Protein AF-A0A7C4H923-F1 (afdb_monomer_lite)

Foldseek 3Di:
DLVVVQVVLLVDPDLVVNLVVLQVLLLVCLLPLLLVLLVCLLCVLVVQCVVNNVSSLLSLLSNLLSVLVSVCVLCSSLVSNLVSNWCQVVDPDDDVVNVCVTSNVVSVVLVVVLVVQLVVQLVVLCVVDPPDPSSSSNSNSVSSCSCVVSSVVSVVVCVVSVNDRDHPVVSSVVSNVVSVVVSVVSVVVVVVVVVVVVVVVVVD

Secondary structure (DSSP, 8-state):
-GGGHHHHHTT---HHHHHHHHHHHHHHHHHHHHHHHHHHHHTHHHHHHHH-GGGGGGHHHHHHHHHHHHHHHHHHHHHHHHHHT--GGG-SS--HHHHHHSHHHHHHHHHHHHHHHHHHHHHHHHHHS-S-HHHHHHHHHHHGGGHHHHHHHHHHHHHHTT------HHHHHHHHHHHHHHHHHHHHHHHHHHHHHHHHHH--

pLDDT: mean 82.75, std 12.83, range [44.25, 96.38]

Radius of gyration: 22.05 Å; chains: 1; bounding box: 50×29×80 Å

Structure (mmCIF, N/CA/C/O backbone):
data_AF-A0A7C4H923-F1
#
_entry.id   AF-A0A7C4H923-F1
#
loop_
_atom_site.group_PDB
_atom_site.id
_atom_site.type_symbol
_atom_site.label_atom_id
_atom_site.label_alt_id
_atom_site.label_comp_id
_atom_site.label_asym_id
_atom_site.label_entity_id
_atom_site.label_seq_id
_atom_site.pdbx_PDB_ins_code
_atom_site.Cartn_x
_atom_site.Cartn_y
_atom_site.Cartn_z
_atom_site.occupancy
_atom_site.B_iso_or_equiv
_atom_site.auth_seq_id
_atom_site.auth_comp_id
_atom_site.auth_asym_id
_atom_site.auth_atom_id
_atom_site.pdbx_PDB_model_num
ATOM 1 N N . MET A 1 1 ? -13.596 9.772 1.085 1.00 44.38 1 MET A N 1
ATOM 2 C CA . MET A 1 1 ? -14.438 8.657 1.579 1.00 44.38 1 MET A CA 1
ATOM 3 C C . MET A 1 1 ? -14.165 8.301 3.047 1.00 44.38 1 MET A C 1
ATOM 5 O O . MET A 1 1 ? -15.090 7.894 3.727 1.00 44.38 1 MET A O 1
ATOM 9 N N . SER A 1 2 ? -12.957 8.526 3.583 1.00 44.25 2 SER A N 1
ATOM 10 C CA . SER A 1 2 ? -12.651 8.357 5.019 1.00 44.25 2 SER A CA 1
ATOM 11 C C . SER A 1 2 ? -13.308 9.395 5.946 1.00 44.25 2 SER A C 1
ATOM 13 O O . SER A 1 2 ? -13.577 9.089 7.102 1.00 44.25 2 SER A O 1
ATOM 15 N N . LEU A 1 3 ? -13.606 10.605 5.451 1.00 51.31 3 LEU A N 1
ATOM 16 C CA . LEU A 1 3 ? -14.199 11.679 6.262 1.00 51.31 3 LEU A CA 1
ATOM 17 C C . LEU A 1 3 ? -15.662 11.428 6.668 1.00 51.31 3 LEU A C 1
ATOM 19 O O . LEU A 1 3 ? -16.094 11.948 7.688 1.00 51.31 3 LEU A O 1
ATOM 23 N N . SER A 1 4 ? -16.429 10.648 5.897 1.00 51.66 4 SER A N 1
ATOM 24 C CA . SER A 1 4 ? -17.855 10.401 6.173 1.00 51.66 4 SER A CA 1
ATOM 25 C C . SER A 1 4 ? -18.096 9.297 7.203 1.00 51.66 4 SER A C 1
ATOM 27 O O . SER A 1 4 ? -19.188 9.221 7.760 1.00 51.66 4 SER A O 1
ATOM 29 N N . LEU A 1 5 ? -17.086 8.464 7.482 1.00 52.69 5 LEU A N 1
ATOM 30 C CA . LEU A 1 5 ? -17.154 7.453 8.539 1.00 52.69 5 LEU A CA 1
ATOM 31 C C . LEU A 1 5 ? -17.106 8.098 9.930 1.00 52.69 5 LEU A C 1
ATOM 33 O O . LEU A 1 5 ? -17.819 7.652 10.815 1.00 52.69 5 LEU A O 1
ATOM 37 N N . TYR A 1 6 ? -16.349 9.184 10.106 1.00 53.56 6 TYR A N 1
ATOM 38 C CA . TYR A 1 6 ? -16.160 9.861 11.397 1.00 53.56 6 TYR A CA 1
ATOM 39 C C . TYR A 1 6 ? -17.453 10.431 12.036 1.00 53.56 6 TYR A C 1
ATOM 41 O O . TYR A 1 6 ? -17.734 10.143 13.195 1.00 53.56 6 TYR A O 1
ATOM 49 N N . PRO A 1 7 ? -18.322 11.181 11.331 1.00 53.53 7 PRO A N 1
ATOM 50 C CA . PRO A 1 7 ? -19.570 11.666 11.932 1.00 53.53 7 PRO A CA 1
ATOM 51 C C . PRO A 1 7 ? -20.616 10.557 12.137 1.00 53.53 7 PRO A C 1
ATOM 53 O O . PRO A 1 7 ? -21.469 10.671 13.015 1.00 53.53 7 PRO A O 1
ATOM 56 N N . ARG A 1 8 ? -20.563 9.470 11.355 1.00 54.62 8 ARG A N 1
ATOM 57 C CA . ARG A 1 8 ? -21.420 8.288 11.557 1.00 54.62 8 ARG A CA 1
ATOM 58 C C . ARG A 1 8 ? -20.948 7.442 12.740 1.00 54.62 8 ARG A C 1
ATOM 60 O O . ARG A 1 8 ? -21.779 6.906 13.469 1.00 54.62 8 ARG A O 1
ATOM 67 N N . SER A 1 9 ? -19.635 7.397 12.971 1.00 53.00 9 SER A N 1
ATOM 68 C CA . SER A 1 9 ? -19.008 6.657 14.064 1.00 53.00 9 SER A CA 1
ATOM 69 C C . SER A 1 9 ? -19.430 7.196 15.435 1.00 53.00 9 SER A C 1
ATOM 71 O O . SER A 1 9 ? -19.709 6.417 16.340 1.00 53.00 9 SER A O 1
ATOM 73 N N . LEU A 1 10 ? -19.593 8.518 15.550 1.00 52.69 10 LEU A N 1
ATOM 74 C CA . LEU A 1 10 ? -20.106 9.188 16.752 1.00 52.69 10 LEU A CA 1
ATOM 75 C C . LEU A 1 10 ? -21.607 8.958 17.000 1.00 52.69 10 LEU A C 1
ATOM 77 O O . LEU A 1 10 ? -22.078 9.122 18.123 1.00 52.69 10 LEU A O 1
ATOM 81 N N . ARG A 1 11 ? -22.376 8.613 15.958 1.00 48.91 11 ARG A N 1
ATOM 82 C CA . ARG A 1 11 ? -23.846 8.616 15.996 1.00 48.91 11 ARG A CA 1
ATOM 83 C C . ARG A 1 11 ? -24.455 7.244 16.293 1.00 48.91 11 ARG A C 1
ATOM 85 O O . ARG A 1 11 ? -25.559 7.194 16.834 1.00 48.91 11 ARG A O 1
ATOM 92 N N . THR A 1 12 ? -23.743 6.151 16.006 1.00 51.34 12 THR A N 1
ATOM 93 C CA . THR A 1 12 ? -24.211 4.793 16.311 1.00 51.34 12 THR A CA 1
ATOM 94 C C . THR A 1 12 ? -23.223 4.043 17.208 1.00 51.34 12 THR A C 1
ATOM 96 O O . THR A 1 12 ? -22.180 3.581 16.759 1.00 51.34 12 THR A O 1
ATOM 99 N N . LEU A 1 13 ? -23.598 3.842 18.476 1.00 53.00 13 LEU A N 1
ATOM 100 C CA . LEU A 1 13 ? -22.869 3.032 19.471 1.00 53.00 13 LEU A CA 1
ATOM 101 C C . LEU A 1 13 ? -23.016 1.505 19.266 1.00 53.00 13 LEU A C 1
ATOM 103 O O . LEU A 1 13 ? -22.519 0.719 20.071 1.00 53.00 13 LEU A O 1
ATOM 107 N N . LYS A 1 14 ? -23.722 1.052 18.217 1.00 58.28 14 LYS A N 1
ATOM 108 C CA . LYS A 1 14 ? -23.903 -0.376 17.917 1.00 58.28 14 LYS A CA 1
ATOM 109 C C . LYS A 1 14 ? -22.806 -0.878 16.982 1.00 58.28 14 LYS A C 1
ATOM 111 O O . LYS A 1 14 ? -22.768 -0.531 15.804 1.00 58.28 14 LYS A O 1
ATOM 116 N N . ASN A 1 15 ? -21.989 -1.790 17.507 1.00 66.12 15 ASN A N 1
ATOM 117 C CA . ASN A 1 15 ? -20.884 -2.450 16.804 1.00 66.12 15 ASN A CA 1
ATOM 118 C C . ASN A 1 15 ? -21.279 -3.086 15.453 1.00 66.12 15 ASN A C 1
ATOM 120 O O . ASN A 1 15 ? -20.431 -3.212 14.577 1.00 66.12 15 ASN A O 1
ATOM 124 N N . GLU A 1 16 ? -22.541 -3.485 15.265 1.00 69.31 16 GLU A N 1
ATOM 125 C CA . GLU A 1 16 ? -23.022 -4.132 14.033 1.00 69.31 16 GLU A CA 1
ATOM 126 C C . GLU A 1 16 ? -23.112 -3.175 12.833 1.00 69.31 16 GLU A C 1
ATOM 128 O O . GLU A 1 16 ? -22.712 -3.539 11.728 1.00 69.31 16 GLU A O 1
ATOM 133 N N . GLU A 1 17 ? -23.583 -1.938 13.031 1.00 71.19 17 GLU A N 1
ATOM 134 C CA . GLU A 1 17 ? -23.676 -0.956 11.937 1.00 71.19 17 GLU A CA 1
ATOM 135 C C . GLU A 1 17 ? -22.287 -0.521 11.467 1.00 71.19 17 GLU A C 1
ATOM 137 O O . GLU A 1 17 ? -22.037 -0.412 10.269 1.00 71.19 17 GLU A O 1
ATOM 142 N N . TRP A 1 18 ? -21.354 -0.374 12.409 1.00 72.44 18 TRP A N 1
ATOM 143 C CA . TRP A 1 18 ? -19.945 -0.121 12.121 1.00 72.44 18 TRP A CA 1
ATOM 144 C C . TRP A 1 18 ? -19.295 -1.231 11.308 1.00 72.44 18 TRP A C 1
ATOM 146 O O . TRP A 1 18 ? -18.569 -0.956 10.357 1.00 72.44 18 TRP A O 1
ATOM 156 N N . GLN A 1 19 ? -19.542 -2.490 11.678 1.00 77.19 19 GLN A N 1
ATOM 157 C CA . GLN A 1 19 ? -19.014 -3.629 10.932 1.00 77.19 19 GLN A CA 1
ATOM 158 C C . GLN A 1 19 ? -19.516 -3.602 9.488 1.00 77.19 19 GLN A C 1
ATOM 160 O O . GLN A 1 19 ? -18.705 -3.708 8.570 1.00 77.19 19 GLN A O 1
ATOM 165 N N . ARG A 1 20 ? -20.817 -3.364 9.279 1.00 80.81 20 ARG A N 1
ATOM 166 C CA . ARG A 1 20 ? -21.400 -3.270 7.935 1.00 80.81 20 ARG A CA 1
ATOM 167 C C . ARG A 1 20 ? -20.808 -2.119 7.118 1.00 80.81 20 ARG A C 1
ATOM 169 O O . ARG A 1 20 ? -20.448 -2.326 5.963 1.00 80.81 20 ARG A O 1
ATOM 176 N N . ASP A 1 21 ? -20.652 -0.938 7.711 1.00 81.25 21 ASP A N 1
ATOM 177 C CA . ASP A 1 21 ? -20.093 0.230 7.017 1.00 81.25 21 ASP A CA 1
ATOM 178 C C . ASP A 1 21 ? -18.618 0.009 6.610 1.00 81.25 21 ASP A C 1
ATOM 180 O O . ASP A 1 21 ? -18.185 0.435 5.531 1.00 81.25 21 ASP A O 1
ATOM 184 N N . ILE A 1 22 ? -17.842 -0.708 7.434 1.00 82.50 22 ILE A N 1
ATOM 185 C CA . ILE A 1 22 ? -16.467 -1.125 7.110 1.00 82.50 22 ILE A CA 1
ATOM 186 C C . ILE A 1 22 ? -16.464 -2.134 5.960 1.00 82.50 22 ILE A C 1
ATOM 188 O O . ILE A 1 22 ? -15.662 -2.004 5.034 1.00 82.50 22 ILE A O 1
ATOM 192 N N . GLU A 1 23 ? -17.351 -3.129 5.999 1.00 86.12 23 GLU A N 1
ATOM 193 C CA . GLU A 1 23 ? -17.475 -4.143 4.949 1.00 86.12 23 GLU A CA 1
ATOM 194 C C . GLU A 1 23 ? -17.862 -3.527 3.599 1.00 86.12 23 GLU A C 1
ATOM 196 O O . GLU A 1 23 ? -17.257 -3.857 2.574 1.00 86.12 23 GLU A O 1
ATOM 201 N N . GLU A 1 24 ? -18.814 -2.591 3.588 1.00 86.06 24 GLU A N 1
ATOM 202 C CA . GLU A 1 24 ? -19.214 -1.858 2.383 1.00 86.06 24 GLU A CA 1
ATOM 203 C C . GLU A 1 24 ? -18.082 -0.978 1.848 1.00 86.06 24 GLU A C 1
ATOM 205 O O . GLU A 1 24 ? -17.809 -0.991 0.644 1.00 86.06 24 GLU A O 1
ATOM 210 N N . SER A 1 25 ? -17.369 -0.278 2.734 1.00 87.75 25 SER A N 1
ATOM 211 C CA . SER A 1 25 ? -16.207 0.534 2.357 1.00 87.75 25 SER A CA 1
ATOM 212 C C . SER A 1 25 ? -15.101 -0.326 1.741 1.00 87.75 25 SER A C 1
ATOM 214 O O . SER A 1 25 ? -14.590 0.000 0.669 1.00 87.75 25 SER A O 1
ATOM 216 N N . LEU A 1 26 ? -14.772 -1.465 2.362 1.00 87.81 26 LEU A N 1
ATOM 217 C CA . LEU A 1 26 ? -13.795 -2.421 1.836 1.00 87.81 26 LEU A CA 1
ATOM 218 C C . LEU A 1 26 ? -14.236 -3.003 0.495 1.00 87.81 26 LEU A C 1
ATOM 220 O O . LEU A 1 26 ? -13.416 -3.129 -0.415 1.00 87.81 26 LEU A O 1
ATOM 224 N N . ARG A 1 27 ? -15.522 -3.333 0.343 1.00 89.75 27 ARG A N 1
ATOM 225 C CA . ARG A 1 27 ? -16.079 -3.826 -0.921 1.00 89.75 27 ARG A CA 1
ATOM 226 C C . ARG A 1 27 ? -15.937 -2.785 -2.027 1.00 89.75 27 ARG A C 1
ATOM 228 O O . ARG A 1 27 ? -15.470 -3.132 -3.110 1.00 89.75 27 ARG A O 1
ATOM 235 N N . PHE A 1 28 ? -16.324 -1.538 -1.764 1.00 90.06 28 PHE A N 1
ATOM 236 C CA . PHE A 1 28 ? -16.249 -0.454 -2.743 1.00 90.06 28 PHE A CA 1
ATOM 237 C C . PHE A 1 28 ? -14.801 -0.140 -3.131 1.00 90.06 28 PHE A C 1
ATOM 239 O O . PHE A 1 28 ? -14.480 -0.050 -4.314 1.00 90.06 28 PHE A O 1
ATOM 246 N N . MET A 1 29 ? -13.903 -0.046 -2.147 1.00 90.62 29 MET A N 1
ATOM 247 C CA . MET A 1 29 ? -12.485 0.184 -2.418 1.00 90.62 29 MET A CA 1
ATOM 248 C C . MET A 1 29 ? -11.869 -0.969 -3.207 1.00 90.62 29 MET A C 1
ATOM 250 O O . MET A 1 29 ? -11.146 -0.717 -4.162 1.00 90.62 29 MET A O 1
ATOM 254 N N . SER A 1 30 ? -12.198 -2.220 -2.872 1.00 90.50 30 SER A N 1
ATOM 255 C CA . SER A 1 30 ? -11.710 -3.395 -3.608 1.00 90.50 30 SER A CA 1
ATOM 256 C C . SER A 1 30 ? -12.216 -3.420 -5.050 1.00 90.50 30 SER A C 1
ATOM 258 O O . SER A 1 30 ? -11.457 -3.752 -5.957 1.00 90.50 30 SER A O 1
ATOM 260 N N . PHE A 1 31 ? -13.480 -3.044 -5.269 1.00 92.56 31 PHE A N 1
ATOM 261 C CA . PHE A 1 31 ? -14.085 -2.970 -6.599 1.00 92.56 31 PHE A CA 1
ATOM 262 C C . PHE A 1 31 ? -13.332 -2.015 -7.533 1.00 92.56 31 PHE A C 1
ATOM 264 O O . PHE A 1 31 ? -13.185 -2.319 -8.710 1.00 92.56 31 PHE A O 1
ATOM 271 N N . ILE A 1 32 ? -12.832 -0.892 -7.012 1.00 92.25 32 ILE A N 1
ATOM 272 C CA . ILE A 1 32 ? -12.075 0.093 -7.796 1.00 92.25 32 ILE A CA 1
ATOM 273 C C . ILE A 1 32 ? -10.592 -0.278 -7.869 1.00 92.25 32 ILE A C 1
ATOM 275 O O . ILE A 1 32 ? -9.986 -0.263 -8.938 1.00 92.25 32 ILE A O 1
ATOM 279 N N . ALA A 1 33 ? -9.993 -0.609 -6.730 1.00 93.38 33 ALA A N 1
ATOM 280 C CA . ALA A 1 33 ? -8.554 -0.764 -6.626 1.00 93.38 33 ALA A CA 1
ATOM 281 C C . ALA A 1 33 ? -8.022 -1.997 -7.345 1.00 93.38 33 ALA A C 1
ATOM 283 O O . ALA A 1 33 ? -6.979 -1.906 -7.981 1.00 93.38 33 ALA A O 1
ATOM 284 N N . ILE A 1 34 ? -8.724 -3.134 -7.268 1.00 95.00 34 ILE A N 1
ATOM 285 C CA . ILE A 1 34 ? -8.238 -4.378 -7.873 1.00 95.00 34 ILE A CA 1
ATOM 286 C C . ILE A 1 34 ? -8.109 -4.216 -9.400 1.00 95.00 34 ILE A C 1
ATOM 288 O O . ILE A 1 34 ? -7.002 -4.422 -9.901 1.00 95.00 34 ILE A O 1
ATOM 292 N N . PRO A 1 35 ? -9.137 -3.767 -10.152 1.00 94.00 35 PRO A N 1
ATOM 293 C CA . PRO A 1 35 ? -8.989 -3.526 -11.588 1.00 94.00 35 PRO A CA 1
ATOM 294 C C . PRO A 1 35 ? -7.887 -2.520 -11.927 1.00 94.00 35 PRO A C 1
ATOM 296 O O . PRO A 1 35 ? -7.105 -2.765 -12.845 1.00 94.00 35 PRO A O 1
ATOM 299 N N . ILE A 1 36 ? -7.779 -1.422 -11.170 1.00 94.69 36 ILE A N 1
ATOM 300 C CA . ILE A 1 36 ? -6.739 -0.407 -11.390 1.00 94.69 36 ILE A CA 1
ATOM 301 C C . ILE A 1 36 ? -5.343 -0.998 -11.180 1.00 94.69 36 ILE A C 1
ATOM 303 O O . ILE A 1 36 ? -4.457 -0.757 -11.994 1.00 94.69 36 ILE A O 1
ATOM 307 N N . SER A 1 37 ? -5.134 -1.805 -10.139 1.00 95.88 37 SER A N 1
ATOM 308 C CA . SER A 1 37 ? -3.848 -2.462 -9.893 1.00 95.88 37 SER A CA 1
ATOM 309 C C . SER A 1 37 ? -3.459 -3.399 -11.035 1.00 95.88 37 SER A C 1
ATOM 311 O O . SER A 1 37 ? -2.320 -3.356 -11.492 1.00 95.88 37 SER A O 1
ATOM 313 N N . PHE A 1 38 ? -4.394 -4.204 -11.545 1.00 95.38 38 PHE A N 1
ATOM 314 C CA . PHE A 1 38 ? -4.129 -5.064 -12.704 1.00 95.38 38 PHE A CA 1
ATOM 315 C C . PHE A 1 38 ? -3.850 -4.250 -13.974 1.00 95.38 38 PHE A C 1
ATOM 317 O O . PHE A 1 38 ? -2.931 -4.588 -14.716 1.00 95.38 38 PHE A O 1
ATOM 324 N N . GLY A 1 39 ? -4.589 -3.160 -14.202 1.00 93.50 39 GLY A N 1
ATOM 325 C CA . GLY A 1 39 ? -4.338 -2.236 -15.310 1.00 93.50 39 GLY A CA 1
ATOM 326 C C . GLY A 1 39 ? -2.954 -1.586 -15.227 1.00 93.50 39 GLY A C 1
ATOM 327 O O . GLY A 1 39 ? -2.220 -1.583 -16.212 1.00 93.50 39 GLY A O 1
ATOM 328 N N . ASN A 1 40 ? -2.559 -1.120 -14.040 1.00 94.31 40 ASN A N 1
ATOM 329 C CA . ASN A 1 40 ? -1.232 -0.558 -13.794 1.00 94.31 40 ASN A CA 1
ATOM 330 C C . ASN A 1 40 ? -0.129 -1.579 -14.068 1.00 94.31 40 ASN A C 1
ATOM 332 O O . ASN A 1 40 ? 0.847 -1.239 -14.722 1.00 94.31 40 ASN A O 1
ATOM 336 N N . ILE A 1 41 ? -0.282 -2.826 -13.613 1.00 95.44 41 ILE A N 1
ATOM 337 C CA . ILE A 1 41 ? 0.705 -3.886 -13.864 1.00 95.44 41 ILE A CA 1
ATOM 338 C C . ILE A 1 41 ? 0.788 -4.206 -15.363 1.00 95.44 41 ILE A C 1
ATOM 340 O O . ILE A 1 41 ? 1.888 -4.306 -15.904 1.00 95.44 41 ILE A O 1
ATOM 344 N N . ALA A 1 42 ? -0.356 -4.326 -16.048 1.00 93.94 42 ALA A N 1
ATOM 345 C CA . ALA A 1 42 ? -0.408 -4.628 -17.481 1.00 93.94 42 ALA A CA 1
ATOM 346 C C . ALA A 1 42 ? 0.263 -3.555 -18.349 1.00 93.94 42 ALA A C 1
ATOM 348 O O . ALA A 1 42 ? 0.826 -3.871 -19.395 1.00 93.94 42 ALA A O 1
ATOM 349 N N . LEU A 1 43 ? 0.171 -2.293 -17.925 1.00 93.19 43 LEU A N 1
ATOM 350 C CA . LEU A 1 43 ? 0.621 -1.126 -18.682 1.00 93.19 43 LEU A CA 1
ATOM 351 C C . LEU A 1 43 ? 1.856 -0.459 -18.064 1.00 93.19 43 LEU A C 1
ATOM 353 O O . LEU A 1 43 ? 2.198 0.649 -18.461 1.00 93.19 43 LEU A O 1
ATOM 357 N N . MET A 1 44 ? 2.518 -1.088 -17.090 1.00 94.44 44 MET A N 1
ATOM 358 C CA . MET A 1 44 ? 3.568 -0.441 -16.294 1.00 94.44 44 MET A CA 1
ATOM 359 C C . MET A 1 44 ? 4.717 0.087 -17.161 1.00 94.44 44 MET A C 1
ATOM 361 O O . MET A 1 44 ? 5.206 1.190 -16.942 1.00 94.44 44 MET A O 1
ATOM 365 N N . ASP A 1 45 ? 5.124 -0.668 -18.178 1.00 92.12 45 ASP A N 1
ATOM 366 C CA . ASP A 1 45 ? 6.171 -0.266 -19.117 1.00 92.12 45 ASP A CA 1
ATOM 367 C C . ASP A 1 45 ? 5.759 0.945 -19.971 1.00 92.12 45 ASP A C 1
ATOM 369 O O . ASP A 1 45 ? 6.561 1.860 -20.143 1.00 92.12 45 ASP A O 1
ATOM 373 N N . LEU A 1 46 ? 4.507 1.001 -20.444 1.00 91.50 46 LEU A N 1
ATOM 374 C CA . LEU A 1 46 ? 3.938 2.178 -21.113 1.00 91.50 46 LEU A CA 1
ATOM 375 C C . LEU A 1 46 ? 3.880 3.380 -20.173 1.00 91.50 46 LEU A C 1
ATOM 377 O O . LEU A 1 46 ? 4.299 4.468 -20.557 1.00 91.50 46 LEU A O 1
ATOM 381 N N . ILE A 1 47 ? 3.371 3.186 -18.954 1.00 93.38 47 ILE A N 1
ATOM 382 C CA . ILE A 1 47 ? 3.253 4.244 -17.945 1.00 93.38 47 ILE A CA 1
ATOM 383 C C . ILE A 1 47 ? 4.634 4.842 -17.668 1.00 93.38 47 ILE A C 1
ATOM 385 O O . ILE A 1 47 ? 4.785 6.059 -17.695 1.00 93.38 47 ILE A O 1
ATOM 389 N N . LEU A 1 48 ? 5.656 4.006 -17.476 1.00 93.94 48 LEU A N 1
ATOM 390 C CA . LEU A 1 48 ? 7.032 4.462 -17.275 1.00 93.94 48 LEU A CA 1
ATOM 391 C C . LEU A 1 48 ? 7.615 5.112 -18.536 1.00 93.94 48 LEU A C 1
ATOM 393 O O . LEU A 1 48 ? 8.260 6.154 -18.442 1.00 93.94 48 LEU A O 1
ATOM 397 N N . ALA A 1 49 ? 7.345 4.562 -19.721 1.00 93.00 49 ALA A N 1
ATOM 398 C CA . ALA A 1 49 ? 7.818 5.128 -20.982 1.00 93.00 49 ALA A CA 1
ATOM 399 C C . ALA A 1 49 ? 7.244 6.526 -21.269 1.00 93.00 49 ALA A C 1
ATOM 401 O O . ALA A 1 49 ? 7.942 7.327 -21.894 1.00 93.00 49 ALA A O 1
ATOM 402 N N . ILE A 1 50 ? 6.036 6.848 -20.782 1.00 94.56 50 ILE A N 1
ATOM 403 C CA . ILE A 1 50 ? 5.461 8.206 -20.853 1.00 94.56 50 ILE A CA 1
ATOM 404 C C . ILE A 1 50 ? 6.343 9.216 -20.104 1.00 94.56 50 ILE A C 1
ATOM 406 O O . ILE A 1 50 ? 6.514 10.339 -20.575 1.00 94.56 50 ILE A O 1
ATOM 410 N N . PHE A 1 51 ? 6.950 8.819 -18.981 1.00 90.81 51 PHE A N 1
ATOM 411 C CA . PHE A 1 51 ? 7.910 9.656 -18.249 1.00 90.81 51 PHE A CA 1
ATOM 412 C C . PHE A 1 51 ? 9.304 9.675 -18.896 1.00 90.81 51 PHE A C 1
ATOM 414 O O . PHE A 1 51 ? 10.115 10.553 -18.605 1.00 90.81 51 PHE A O 1
ATOM 421 N N . GLY A 1 52 ? 9.584 8.726 -19.791 1.00 92.12 52 GLY A N 1
ATOM 422 C CA . GLY A 1 52 ? 10.802 8.639 -20.588 1.00 92.12 52 GLY A CA 1
ATOM 423 C C . GLY A 1 52 ? 11.347 7.214 -20.653 1.00 92.12 52 GLY A C 1
ATOM 424 O O . GLY A 1 52 ? 11.208 6.427 -19.720 1.00 92.12 52 GLY A O 1
ATOM 42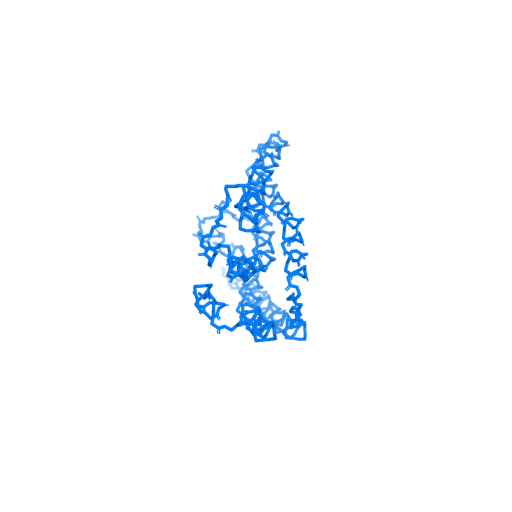5 N N . ARG A 1 53 ? 12.040 6.872 -21.748 1.00 90.25 53 ARG A N 1
ATOM 426 C CA . ARG A 1 53 ? 12.578 5.511 -21.953 1.00 90.25 53 ARG A CA 1
ATOM 427 C C . ARG A 1 53 ? 13.563 5.058 -20.871 1.00 90.25 53 ARG A C 1
ATOM 429 O O . ARG A 1 53 ? 13.646 3.864 -20.612 1.00 90.25 53 ARG A O 1
ATOM 436 N N . ALA A 1 54 ? 14.252 5.990 -20.213 1.00 91.44 54 ALA A N 1
ATOM 437 C CA . ALA A 1 54 ? 15.118 5.682 -19.077 1.00 91.44 54 ALA A CA 1
ATOM 438 C C . ALA A 1 54 ? 14.342 5.080 -17.890 1.00 91.44 54 ALA A C 1
ATOM 440 O O . ALA A 1 54 ? 14.867 4.242 -17.177 1.00 91.44 54 ALA A O 1
ATOM 441 N N . TYR A 1 55 ? 13.067 5.418 -17.691 1.00 91.31 55 TYR A N 1
ATOM 442 C CA . TYR A 1 55 ? 12.303 4.925 -16.541 1.00 91.31 55 TYR A CA 1
ATOM 443 C C . TYR A 1 55 ? 11.813 3.485 -16.698 1.00 91.31 55 TYR A C 1
ATOM 445 O O . TYR A 1 55 ? 11.434 2.863 -15.709 1.00 91.31 55 TYR A O 1
ATOM 453 N N . VAL A 1 56 ? 11.850 2.921 -17.909 1.00 93.50 56 VAL A N 1
ATOM 454 C CA . VAL A 1 56 ? 11.373 1.554 -18.176 1.00 93.50 56 VAL A CA 1
ATOM 455 C C . VAL A 1 56 ? 12.170 0.511 -17.380 1.00 93.50 56 VAL A C 1
ATOM 457 O O . VAL A 1 56 ? 11.610 -0.507 -16.983 1.00 93.50 56 VAL A O 1
ATOM 460 N N . GLY A 1 57 ? 13.436 0.790 -17.043 1.00 92.12 57 GLY A N 1
ATOM 461 C CA . GLY A 1 57 ? 14.237 -0.076 -16.168 1.00 92.12 57 GLY A CA 1
ATOM 462 C C . GLY A 1 57 ? 13.656 -0.250 -14.756 1.00 92.12 57 GLY A C 1
ATOM 463 O O . GLY A 1 57 ? 13.896 -1.268 -14.114 1.00 92.12 57 GLY A O 1
ATOM 464 N N . ALA A 1 58 ? 12.810 0.678 -14.289 1.00 93.88 58 ALA A N 1
ATOM 465 C CA . ALA A 1 58 ? 12.131 0.596 -12.993 1.00 93.88 58 ALA A CA 1
ATOM 466 C C . ALA A 1 58 ? 10.831 -0.238 -13.025 1.00 93.88 58 ALA A C 1
ATOM 468 O O . ALA A 1 58 ? 10.071 -0.236 -12.054 1.00 93.88 58 ALA A O 1
ATOM 469 N N . TYR A 1 59 ? 10.562 -0.965 -14.115 1.00 94.94 59 TYR A N 1
ATOM 470 C CA . TYR A 1 59 ? 9.349 -1.769 -14.306 1.00 94.94 59 TYR A CA 1
ATOM 471 C C . TYR A 1 59 ? 9.020 -2.678 -13.112 1.00 94.94 59 TYR A C 1
ATOM 473 O O . TYR A 1 59 ? 7.899 -2.655 -12.599 1.00 94.94 59 TYR A O 1
ATOM 481 N N . LEU A 1 60 ? 10.009 -3.433 -12.621 1.00 95.12 60 LEU A N 1
ATOM 482 C CA . LEU A 1 60 ? 9.819 -4.340 -11.485 1.00 95.12 60 LEU A CA 1
ATOM 483 C C . LEU A 1 60 ? 9.461 -3.587 -10.200 1.00 95.12 60 LEU A C 1
ATOM 485 O O . LEU A 1 60 ? 8.561 -4.005 -9.473 1.00 95.12 60 LEU A O 1
ATOM 489 N N . ALA A 1 61 ? 10.113 -2.451 -9.947 1.00 95.31 61 ALA A N 1
ATOM 490 C CA . ALA A 1 61 ? 9.818 -1.612 -8.793 1.00 95.31 61 ALA A CA 1
ATOM 491 C C . ALA A 1 61 ? 8.378 -1.069 -8.845 1.00 95.31 61 ALA A C 1
ATOM 493 O O . ALA A 1 61 ? 7.654 -1.119 -7.849 1.00 95.31 61 ALA A O 1
ATOM 494 N N . GLY A 1 62 ? 7.917 -0.645 -10.026 1.00 95.00 62 GLY A N 1
ATOM 495 C CA . GLY A 1 62 ? 6.540 -0.191 -10.235 1.00 95.00 62 GLY A CA 1
ATOM 496 C C . GLY A 1 62 ? 5.489 -1.272 -9.954 1.00 95.00 62 GLY A C 1
ATOM 497 O O . GLY A 1 62 ? 4.461 -0.997 -9.321 1.00 95.00 62 GLY A O 1
ATOM 498 N N . ILE A 1 63 ? 5.744 -2.521 -10.364 1.00 95.75 63 ILE A N 1
ATOM 499 C CA . ILE A 1 63 ? 4.861 -3.657 -10.044 1.00 95.75 63 ILE A CA 1
ATOM 500 C C . ILE A 1 63 ? 4.802 -3.880 -8.534 1.00 95.75 63 ILE A C 1
ATOM 502 O O . ILE A 1 63 ? 3.709 -3.972 -7.970 1.00 95.75 63 ILE A O 1
ATOM 506 N N . VAL A 1 64 ? 5.964 -3.931 -7.876 1.00 96.38 64 VAL A N 1
ATOM 507 C CA . VAL A 1 64 ? 6.051 -4.124 -6.423 1.00 96.38 64 VAL A CA 1
ATOM 508 C C . VAL A 1 64 ? 5.270 -3.033 -5.689 1.00 96.38 64 VAL A C 1
ATOM 510 O O . VAL A 1 64 ? 4.426 -3.347 -4.848 1.00 96.38 64 VAL A O 1
ATOM 513 N N . MET A 1 65 ? 5.461 -1.766 -6.063 1.00 94.81 65 MET A N 1
ATOM 514 C CA . MET A 1 65 ? 4.723 -0.649 -5.469 1.00 94.81 65 MET A CA 1
ATOM 515 C C . MET A 1 65 ? 3.215 -0.764 -5.675 1.00 94.81 65 MET A C 1
ATOM 517 O O . MET A 1 65 ? 2.448 -0.477 -4.757 1.00 94.81 65 MET A O 1
ATOM 521 N N . THR A 1 66 ? 2.764 -1.230 -6.840 1.00 95.94 66 THR A N 1
ATOM 522 C CA . THR A 1 66 ? 1.330 -1.435 -7.099 1.00 95.94 66 THR A CA 1
ATOM 523 C C . THR A 1 66 ? 0.720 -2.445 -6.122 1.00 95.94 66 THR A C 1
ATOM 525 O O . THR A 1 66 ? -0.376 -2.218 -5.604 1.00 95.94 66 THR A O 1
ATOM 528 N N . ILE A 1 67 ? 1.441 -3.527 -5.817 1.00 95.12 67 ILE A N 1
ATOM 529 C CA . ILE A 1 67 ? 1.016 -4.538 -4.837 1.00 95.12 67 ILE A CA 1
ATOM 530 C C . ILE A 1 67 ? 0.998 -3.944 -3.424 1.00 95.12 67 ILE A C 1
ATOM 532 O O . ILE A 1 67 ? 0.022 -4.115 -2.692 1.00 95.12 67 ILE A O 1
ATOM 536 N N . VAL A 1 68 ? 2.046 -3.208 -3.050 1.00 93.62 68 VAL A N 1
ATOM 537 C CA . VAL A 1 68 ? 2.136 -2.525 -1.750 1.00 93.62 68 VAL A CA 1
ATOM 538 C C . VAL A 1 68 ? 0.963 -1.562 -1.554 1.00 93.62 68 VAL A C 1
ATOM 540 O O . VAL A 1 68 ? 0.323 -1.591 -0.502 1.00 93.62 68 VAL A O 1
ATOM 543 N N . PHE A 1 69 ? 0.633 -0.745 -2.558 1.00 92.00 69 PHE A N 1
ATOM 544 C CA . PHE A 1 69 ? -0.505 0.173 -2.493 1.00 92.00 69 PHE A CA 1
ATOM 545 C C . PHE A 1 69 ? -1.836 -0.566 -2.354 1.00 92.00 69 PHE A C 1
ATOM 547 O O . PHE A 1 69 ? -2.666 -0.162 -1.538 1.00 92.00 69 PHE A O 1
ATOM 554 N N . LEU A 1 70 ? -2.023 -1.668 -3.088 1.00 93.56 70 LEU A N 1
ATOM 555 C CA . LEU A 1 70 ? -3.231 -2.488 -2.990 1.00 93.56 70 LEU A CA 1
ATOM 556 C C . LEU A 1 70 ? -3.425 -3.040 -1.568 1.00 93.56 70 LEU A C 1
ATOM 558 O O . LEU A 1 70 ? -4.528 -2.976 -1.028 1.00 93.56 70 LEU A O 1
ATOM 562 N N . ILE A 1 71 ? -2.351 -3.518 -0.930 1.00 91.00 71 ILE A N 1
ATOM 563 C CA . ILE A 1 71 ? -2.372 -3.960 0.475 1.00 91.00 71 ILE A CA 1
ATOM 564 C C . ILE A 1 71 ? -2.640 -2.768 1.410 1.00 91.00 71 ILE A C 1
ATOM 566 O O . ILE A 1 71 ? -3.453 -2.855 2.334 1.00 91.00 71 ILE A O 1
ATOM 570 N N . GLY A 1 72 ? -1.985 -1.634 1.151 1.00 88.38 72 GLY A N 1
ATOM 571 C CA . GLY A 1 72 ? -2.074 -0.412 1.948 1.00 88.38 72 GLY A CA 1
ATOM 572 C C . GLY A 1 72 ? -3.473 0.202 2.022 1.00 88.38 72 GLY A C 1
ATOM 573 O O . GLY A 1 72 ? -3.774 0.892 2.998 1.00 88.38 72 GLY A O 1
ATOM 574 N N . LEU A 1 73 ? -4.363 -0.095 1.069 1.00 88.56 73 LEU A N 1
ATOM 575 C CA . LEU A 1 73 ? -5.759 0.360 1.094 1.00 88.56 73 LEU A CA 1
ATOM 576 C C . LEU A 1 73 ? -6.514 -0.071 2.348 1.00 88.56 73 LEU A C 1
ATOM 578 O O . LEU A 1 73 ? -7.387 0.668 2.807 1.00 88.56 73 LEU A O 1
ATOM 582 N N . LEU A 1 74 ? -6.151 -1.204 2.954 1.00 86.19 74 LEU A N 1
ATOM 583 C CA . LEU A 1 74 ? -6.741 -1.630 4.222 1.00 86.19 74 LEU A CA 1
ATOM 584 C C . LEU A 1 74 ? -6.523 -0.584 5.324 1.00 86.19 74 LEU A C 1
ATOM 586 O O . LEU A 1 74 ? -7.451 -0.286 6.078 1.00 86.19 74 LEU A O 1
ATOM 590 N N . ASN A 1 75 ? -5.342 0.044 5.376 1.00 85.62 75 ASN A N 1
ATOM 591 C CA . ASN A 1 75 ? -5.065 1.107 6.347 1.00 85.62 75 ASN A CA 1
ATOM 592 C C . ASN A 1 75 ? -5.997 2.313 6.156 1.00 85.62 75 ASN A C 1
ATOM 594 O O . ASN A 1 75 ? -6.402 2.923 7.141 1.00 85.62 75 ASN A O 1
ATOM 598 N N . SER A 1 76 ? -6.393 2.624 4.916 1.00 83.25 76 SER A N 1
ATOM 599 C CA . SER A 1 76 ? -7.269 3.769 4.624 1.00 83.25 76 SER A CA 1
ATOM 600 C C . SER A 1 76 ? -8.688 3.625 5.192 1.00 83.25 76 SER A C 1
ATOM 602 O O . SER A 1 76 ? -9.345 4.635 5.447 1.00 83.25 76 SER A O 1
ATOM 604 N N . VAL A 1 77 ? -9.142 2.387 5.429 1.00 83.94 77 VAL A N 1
ATOM 605 C CA . VAL A 1 77 ? -10.427 2.087 6.083 1.00 83.94 77 VAL A CA 1
ATOM 606 C C . VAL A 1 77 ? -10.249 1.913 7.586 1.00 83.94 77 VAL A C 1
ATOM 608 O O . VAL A 1 77 ? -11.046 2.429 8.363 1.00 83.94 77 VAL A O 1
ATOM 611 N N . ILE A 1 78 ? -9.200 1.205 8.010 1.00 82.38 78 ILE A N 1
ATOM 612 C CA . ILE A 1 78 ? -8.986 0.863 9.421 1.00 82.38 78 ILE A CA 1
ATOM 613 C C . ILE A 1 78 ? -8.624 2.100 10.254 1.00 82.38 78 ILE A C 1
ATOM 615 O O . ILE A 1 78 ? -9.132 2.252 11.364 1.00 82.38 78 ILE A O 1
ATOM 619 N N . ASP A 1 79 ? -7.782 3.000 9.739 1.00 83.62 79 ASP A N 1
ATOM 620 C CA . ASP A 1 79 ? -7.300 4.151 10.512 1.00 83.62 79 ASP A CA 1
ATOM 621 C C . ASP A 1 79 ? -8.433 5.103 10.940 1.00 83.62 79 ASP A C 1
ATOM 623 O O . ASP A 1 79 ? -8.504 5.428 12.129 1.00 83.62 79 ASP A O 1
ATOM 627 N N . PRO A 1 80 ? -9.358 5.526 10.052 1.00 79.12 80 PRO A N 1
ATOM 628 C CA . PRO A 1 80 ? -10.512 6.333 10.451 1.00 79.12 80 PRO A CA 1
ATOM 629 C C . PRO A 1 80 ? -11.415 5.636 11.469 1.00 79.12 80 PRO A C 1
ATOM 631 O O . PRO A 1 80 ? -11.937 6.295 12.362 1.00 79.12 80 PRO A O 1
ATOM 634 N N . VAL A 1 81 ? -11.577 4.316 11.360 1.00 78.19 81 VAL A N 1
ATOM 635 C CA . VAL A 1 81 ? -12.426 3.526 12.264 1.00 78.19 81 VAL A CA 1
ATOM 636 C C . VAL A 1 81 ? -11.834 3.482 13.669 1.00 78.19 81 VAL A C 1
ATOM 638 O O . VAL A 1 81 ? -12.543 3.729 14.639 1.00 78.19 81 VAL A O 1
ATOM 641 N N . ILE A 1 82 ? -10.528 3.220 13.790 1.00 78.06 82 ILE A N 1
ATOM 642 C CA . ILE A 1 82 ? -9.845 3.220 15.092 1.00 78.06 82 ILE A CA 1
ATOM 643 C C . ILE A 1 82 ? -9.921 4.614 15.728 1.00 78.06 82 ILE A C 1
ATOM 645 O O . ILE A 1 82 ? -10.187 4.718 16.922 1.00 78.06 82 ILE A O 1
ATOM 649 N N . ARG A 1 83 ? -9.726 5.683 14.941 1.00 77.50 83 ARG A N 1
ATOM 650 C CA . ARG A 1 83 ? -9.837 7.070 15.433 1.00 77.50 83 ARG A CA 1
ATOM 651 C C . ARG A 1 83 ? -11.256 7.420 15.869 1.00 77.50 83 ARG A C 1
ATOM 653 O O . ARG A 1 83 ? -11.430 8.029 16.914 1.00 77.50 83 ARG A O 1
ATOM 660 N N . GLY A 1 84 ? -12.255 7.032 15.081 1.00 71.00 84 GLY A N 1
ATOM 661 C CA . GLY A 1 84 ? -13.662 7.320 15.353 1.00 71.00 84 GLY A CA 1
ATOM 662 C C . GLY A 1 84 ? -14.248 6.544 16.532 1.00 71.00 84 GLY A C 1
ATOM 663 O O . GLY A 1 84 ? -15.369 6.842 16.936 1.00 71.00 84 GLY A O 1
ATOM 664 N N . GLY A 1 85 ? -13.528 5.539 17.052 1.00 69.81 85 GLY A N 1
ATOM 665 C CA . GLY A 1 85 ? -13.958 4.696 18.180 1.00 69.81 85 GLY A CA 1
ATOM 666 C C . GLY A 1 85 ? -13.442 5.166 19.524 1.00 69.81 85 GLY A C 1
ATOM 667 O O . GLY A 1 85 ? -13.752 4.555 20.548 1.00 69.81 85 GLY A O 1
ATOM 668 N N . GLU A 1 86 ? -12.646 6.229 19.522 1.00 70.44 86 GLU A N 1
ATOM 669 C CA . GLU A 1 86 ? -12.142 6.828 20.739 1.00 70.44 86 GLU A CA 1
ATOM 670 C C . GLU A 1 86 ? -13.171 7.815 21.292 1.00 70.44 86 GLU A C 1
ATOM 672 O O . GLU A 1 86 ? -13.543 8.785 20.641 1.00 70.44 86 GLU A O 1
ATOM 677 N N . THR A 1 87 ? -13.620 7.569 22.520 1.00 67.00 87 THR A N 1
ATOM 678 C CA . THR A 1 87 ? -14.573 8.427 23.239 1.00 67.00 87 THR A CA 1
ATOM 679 C C . THR A 1 87 ? -13.903 9.203 24.372 1.00 67.00 87 THR A C 1
ATOM 681 O O . THR A 1 87 ? -14.581 9.661 25.286 1.00 67.00 87 THR A O 1
ATOM 684 N N . ILE A 1 88 ? -12.568 9.284 24.390 1.00 65.56 88 ILE A N 1
ATOM 685 C CA . ILE A 1 88 ? -11.833 9.954 25.475 1.00 65.56 88 ILE A CA 1
ATOM 686 C C . ILE A 1 88 ? -12.150 11.447 25.516 1.00 65.56 88 ILE A C 1
ATOM 688 O O . ILE A 1 88 ? -12.301 11.981 26.606 1.00 65.56 88 ILE A O 1
ATOM 692 N N . ASP A 1 89 ? -12.392 12.067 24.362 1.00 62.78 89 ASP A N 1
ATOM 693 C CA . ASP A 1 89 ? -12.789 13.476 24.275 1.00 62.78 89 ASP A CA 1
ATOM 694 C C . ASP A 1 89 ? -14.220 13.743 24.798 1.00 62.78 89 ASP A C 1
ATOM 696 O O . ASP A 1 89 ? -14.632 14.893 24.889 1.00 62.78 89 ASP A O 1
ATOM 700 N N . LEU A 1 90 ? -14.990 12.697 25.144 1.00 64.62 90 LEU A N 1
ATOM 701 C CA . LEU A 1 90 ? -16.338 12.802 25.729 1.00 64.62 90 LEU A CA 1
ATOM 702 C C . LEU A 1 90 ? -16.344 12.715 27.266 1.00 64.62 90 LEU A C 1
ATOM 704 O O . LEU A 1 90 ? -17.417 12.726 27.866 1.00 64.62 90 LEU A O 1
ATOM 708 N N . LYS A 1 91 ? -15.183 12.554 27.915 1.00 66.00 91 LYS A N 1
ATOM 709 C CA . LYS A 1 91 ? -15.084 12.495 29.380 1.00 66.00 91 LYS A CA 1
ATOM 710 C C . LYS A 1 91 ? -14.678 13.861 29.936 1.00 66.00 91 LYS A C 1
ATOM 712 O O . LYS A 1 91 ? -13.617 14.361 29.588 1.00 66.00 91 LYS A O 1
ATOM 717 N N . ASP A 1 92 ? -15.488 14.405 30.845 1.00 58.75 92 ASP A N 1
ATOM 718 C CA . ASP A 1 92 ? -15.281 15.735 31.447 1.00 58.75 92 ASP A CA 1
ATOM 719 C C . ASP A 1 92 ? -14.017 15.831 32.327 1.00 58.75 92 ASP A C 1
ATOM 721 O O . ASP A 1 92 ? -13.417 16.896 32.441 1.00 58.75 92 ASP A O 1
ATOM 725 N N . GLU A 1 93 ? -13.565 14.714 32.910 1.00 58.47 93 GLU A N 1
ATOM 726 C CA . GLU A 1 93 ? -12.332 14.641 33.702 1.00 58.47 93 GLU A CA 1
ATOM 727 C C . GLU A 1 93 ? -11.370 13.600 33.116 1.00 58.47 93 GLU A C 1
ATOM 729 O O . GLU A 1 93 ? -11.448 12.401 33.398 1.00 58.47 93 GLU A O 1
ATOM 734 N N . THR A 1 94 ? -10.439 14.052 32.279 1.00 61.66 94 THR A N 1
ATOM 735 C CA . THR A 1 94 ? -9.376 13.209 31.712 1.00 61.66 94 THR A CA 1
ATOM 736 C C . THR A 1 94 ? -8.007 13.680 32.170 1.00 61.66 94 THR A C 1
ATOM 738 O O . THR A 1 94 ? -7.619 14.821 31.918 1.00 61.66 94 THR A O 1
ATOM 741 N N . SER A 1 95 ? -7.232 12.790 32.793 1.00 75.69 95 SER A N 1
AT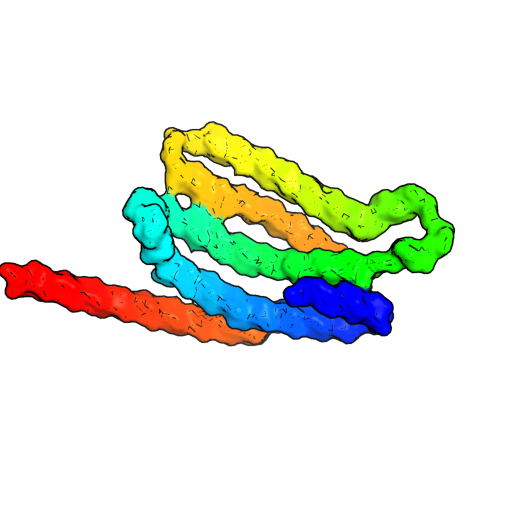OM 742 C CA . SER A 1 95 ? -5.829 13.071 33.100 1.00 75.69 95 SER A CA 1
ATOM 743 C C . SER A 1 95 ? -4.939 12.862 31.866 1.00 75.69 95 SER A C 1
ATOM 745 O O . SER A 1 95 ? -5.239 12.046 30.989 1.00 75.69 95 SER A O 1
ATOM 747 N N . LEU A 1 96 ? -3.771 13.516 31.819 1.00 71.62 96 LEU A N 1
ATOM 748 C CA . LEU A 1 96 ? -2.771 13.282 30.760 1.00 71.62 96 LEU A CA 1
ATOM 749 C C . LEU A 1 96 ? -2.336 11.807 30.668 1.00 71.62 96 LEU A C 1
ATOM 751 O O . LEU A 1 96 ? -1.993 11.313 29.593 1.00 71.62 96 LEU A O 1
ATOM 755 N N . ARG A 1 97 ? -2.384 11.071 31.785 1.00 73.06 97 ARG A N 1
ATOM 756 C CA . ARG A 1 97 ? -2.052 9.641 31.829 1.00 73.06 97 ARG A CA 1
ATOM 757 C C . ARG A 1 97 ? -3.084 8.787 31.089 1.00 73.06 97 ARG A C 1
ATOM 759 O O . ARG A 1 97 ? -2.714 7.754 30.528 1.00 73.06 97 ARG A O 1
ATOM 766 N N . ASP A 1 98 ? -4.342 9.216 31.065 1.00 72.31 98 ASP A N 1
ATOM 767 C CA . ASP A 1 98 ? -5.419 8.531 30.347 1.00 72.31 98 ASP A CA 1
ATOM 768 C C . ASP A 1 98 ? -5.329 8.796 28.841 1.00 72.31 98 ASP A C 1
ATOM 770 O O . ASP A 1 98 ? -5.478 7.864 28.047 1.00 72.31 98 ASP A O 1
ATOM 774 N N . TYR A 1 99 ? -4.930 10.010 28.446 1.00 71.25 99 TYR A N 1
ATOM 775 C CA . TYR A 1 99 ? -4.597 10.334 27.055 1.00 71.25 99 TYR A CA 1
ATOM 776 C C . TYR A 1 99 ? -3.410 9.523 26.524 1.00 71.25 99 TYR A C 1
ATOM 778 O O . TYR A 1 99 ? -3.480 8.993 25.420 1.00 71.25 99 TYR A O 1
ATOM 786 N N . LEU A 1 100 ? -2.338 9.342 27.300 1.00 72.56 100 LEU A N 1
ATOM 787 C CA . LEU A 1 100 ? -1.191 8.526 26.867 1.00 72.56 100 LEU A CA 1
ATOM 788 C C . LEU A 1 100 ? -1.529 7.031 26.731 1.00 72.56 100 LEU A C 1
ATOM 790 O O . LEU A 1 100 ? -0.902 6.312 25.954 1.00 72.56 100 LEU A O 1
ATOM 794 N N . LYS A 1 101 ? -2.533 6.546 27.470 1.00 74.94 101 LYS A N 1
ATOM 795 C CA . LYS A 1 101 ? -3.037 5.167 27.353 1.00 74.94 101 LYS A CA 1
ATOM 796 C C . LYS A 1 101 ? -4.095 4.998 26.259 1.00 74.94 101 LYS A C 1
ATOM 798 O O . LYS A 1 101 ? -4.410 3.847 25.925 1.00 74.94 101 LYS A O 1
ATOM 803 N N . SER A 1 102 ? -4.607 6.104 25.715 1.00 80.81 102 SER A N 1
ATOM 804 C CA . SER A 1 102 ? -5.617 6.128 24.657 1.00 80.81 102 SER A CA 1
ATOM 805 C C . SER A 1 102 ? -5.191 5.319 23.438 1.00 80.81 102 SER A C 1
ATOM 807 O O . SER A 1 102 ? -4.003 5.186 23.112 1.00 80.81 102 SER A O 1
ATOM 809 N N . ARG A 1 103 ? -6.171 4.776 22.720 1.00 76.81 103 ARG A N 1
ATOM 810 C CA . ARG A 1 103 ? -5.898 4.083 21.457 1.00 76.81 103 ARG A CA 1
ATOM 811 C C . ARG A 1 103 ? -5.549 5.085 20.363 1.00 76.81 103 ARG A C 1
ATOM 813 O O . ARG A 1 103 ? -4.784 4.729 19.472 1.00 76.81 103 ARG A O 1
ATOM 820 N N . LEU A 1 104 ? -6.007 6.335 20.472 1.00 78.12 104 LEU A N 1
ATOM 821 C CA . LEU A 1 104 ? -5.592 7.420 19.584 1.00 78.12 104 LEU A CA 1
ATOM 822 C C . LEU A 1 104 ? -4.081 7.670 19.688 1.00 78.12 104 LEU A C 1
ATOM 824 O O . LEU A 1 104 ? -3.386 7.673 18.671 1.00 78.12 104 LEU A O 1
ATOM 828 N N . PHE A 1 105 ? -3.550 7.777 20.909 1.00 82.31 105 PHE A N 1
ATOM 829 C CA . PHE A 1 105 ? -2.115 7.946 21.137 1.00 82.31 105 PHE A CA 1
ATOM 830 C C . PHE A 1 105 ? -1.319 6.718 20.683 1.00 82.31 105 PHE A C 1
ATOM 832 O O . PHE A 1 105 ? -0.273 6.860 20.046 1.00 82.31 105 PHE A O 1
ATOM 839 N N . LYS A 1 106 ? -1.834 5.502 20.911 1.00 82.88 106 LYS A N 1
ATOM 840 C CA . LYS A 1 106 ? -1.222 4.273 20.373 1.00 82.88 106 LYS A CA 1
ATOM 841 C C . LYS A 1 106 ? -1.207 4.259 18.845 1.00 82.88 106 LYS A C 1
ATOM 843 O O . LYS A 1 106 ? -0.195 3.881 18.268 1.00 82.88 106 LYS A O 1
ATOM 848 N N . LEU A 1 107 ? -2.281 4.692 18.184 1.00 84.25 107 LEU A N 1
ATOM 849 C CA . LEU A 1 107 ? -2.353 4.760 16.724 1.00 84.25 107 LEU A CA 1
ATOM 850 C C . LEU A 1 107 ? -1.343 5.766 16.156 1.00 84.25 107 LEU A C 1
ATOM 852 O O . LEU A 1 107 ? -0.652 5.448 15.188 1.00 84.25 107 LEU A O 1
ATOM 856 N N . ILE A 1 108 ? -1.226 6.946 16.773 1.00 85.00 108 ILE A N 1
ATOM 857 C CA . ILE A 1 108 ? -0.215 7.956 16.417 1.00 85.00 108 ILE A CA 1
ATOM 858 C C . ILE A 1 108 ? 1.195 7.384 16.616 1.00 85.00 108 ILE A C 1
ATOM 860 O O . ILE A 1 108 ? 2.034 7.471 15.721 1.00 85.00 108 ILE A O 1
ATOM 864 N N . THR A 1 109 ? 1.434 6.719 17.749 1.00 87.44 109 THR A N 1
ATOM 865 C CA . THR A 1 109 ? 2.719 6.078 18.062 1.00 87.44 109 THR A CA 1
ATOM 866 C C . THR A 1 109 ? 3.075 5.004 17.035 1.00 87.44 109 THR A C 1
ATOM 868 O O . THR A 1 109 ? 4.191 4.988 16.530 1.00 87.44 109 THR A O 1
ATOM 871 N N . VAL A 1 110 ? 2.129 4.130 16.678 1.00 89.25 110 VAL A N 1
ATOM 872 C CA . VAL A 1 110 ? 2.309 3.090 15.650 1.00 89.25 110 VAL A CA 1
ATOM 873 C C . VAL A 1 110 ? 2.611 3.706 14.289 1.00 89.25 110 VAL A C 1
ATOM 875 O O . VAL A 1 110 ? 3.494 3.217 13.588 1.00 89.25 110 VAL A O 1
ATOM 878 N N . TYR A 1 111 ? 1.917 4.784 13.918 1.00 87.94 111 TYR A N 1
ATOM 879 C CA . TYR A 1 111 ? 2.166 5.490 12.665 1.00 87.94 111 TYR A CA 1
ATOM 880 C C . TYR A 1 111 ? 3.594 6.052 12.615 1.00 87.94 111 TYR A C 1
ATOM 882 O O . TYR A 1 111 ? 4.338 5.756 11.679 1.00 87.94 111 TYR A O 1
ATOM 890 N N . HIS A 1 112 ? 4.023 6.781 13.646 1.00 90.44 112 HIS A N 1
ATOM 891 C CA . HIS A 1 112 ? 5.377 7.339 13.698 1.00 90.44 112 HIS A CA 1
ATOM 892 C C . HIS A 1 112 ? 6.459 6.264 13.800 1.00 90.44 112 HIS A C 1
ATOM 894 O O . HIS A 1 112 ? 7.461 6.347 13.094 1.00 90.44 112 HIS A O 1
ATOM 900 N N . LEU A 1 113 ? 6.239 5.215 14.594 1.00 92.94 113 LEU A N 1
ATOM 901 C CA . LEU 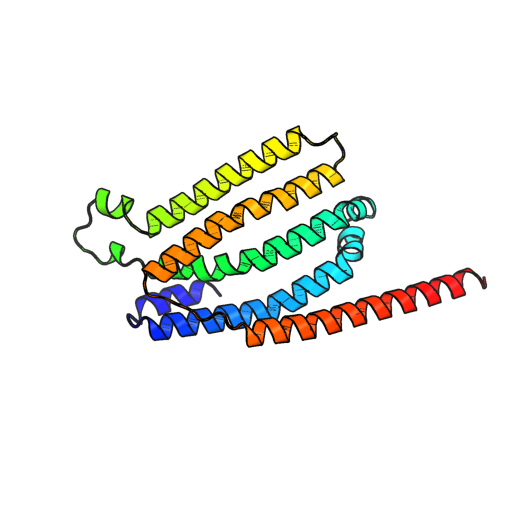A 1 113 ? 7.167 4.093 14.683 1.00 92.94 113 LEU A CA 1
ATOM 902 C C . LEU A 1 113 ? 7.313 3.389 13.329 1.00 92.94 113 LEU A C 1
ATOM 904 O O . LEU A 1 113 ? 8.433 3.108 12.912 1.00 92.94 113 LEU A O 1
ATOM 908 N N . SER A 1 114 ? 6.208 3.169 12.610 1.00 91.31 114 SER A N 1
ATOM 909 C CA . SER A 1 114 ? 6.254 2.576 11.270 1.00 91.31 114 SER A CA 1
ATOM 910 C C . SER A 1 114 ? 7.043 3.436 10.279 1.00 91.31 114 SER A C 1
ATOM 912 O O . SER A 1 114 ? 7.816 2.894 9.494 1.00 91.31 114 SER A O 1
ATOM 914 N N . ALA A 1 115 ? 6.929 4.766 10.365 1.00 90.81 115 ALA A N 1
ATOM 915 C CA . ALA A 1 115 ? 7.668 5.698 9.515 1.00 90.81 115 ALA A CA 1
ATOM 916 C C . ALA A 1 115 ? 9.172 5.730 9.836 1.00 90.81 115 ALA A C 1
ATOM 918 O O . ALA A 1 115 ? 9.994 5.777 8.919 1.00 90.81 115 ALA A O 1
ATOM 919 N N . ILE A 1 116 ? 9.539 5.658 11.121 1.00 94.56 116 ILE A N 1
ATOM 920 C CA . ILE A 1 116 ? 10.941 5.576 11.558 1.00 94.56 116 ILE A CA 1
ATOM 921 C C . ILE A 1 116 ? 11.560 4.265 11.073 1.00 94.56 116 ILE A C 1
ATOM 923 O O . ILE A 1 116 ? 12.601 4.285 10.421 1.00 94.56 116 ILE A O 1
ATOM 927 N N . VAL A 1 117 ? 10.899 3.135 11.338 1.00 94.50 117 VAL A N 1
ATOM 928 C CA . VAL A 1 117 ? 11.383 1.810 10.925 1.00 94.50 117 VAL A CA 1
ATOM 929 C C . VAL A 1 117 ? 11.510 1.736 9.405 1.00 94.50 117 VAL A C 1
ATOM 931 O O . VAL A 1 117 ? 12.542 1.299 8.907 1.00 94.50 117 VAL A O 1
ATOM 934 N N . TYR A 1 118 ? 10.516 2.231 8.666 1.00 92.19 118 TYR A N 1
ATOM 935 C CA . TYR A 1 118 ? 10.583 2.320 7.211 1.00 92.19 118 TYR A CA 1
ATOM 936 C C . TYR A 1 118 ? 11.782 3.143 6.732 1.00 92.19 118 TYR A C 1
ATOM 938 O O . TYR A 1 118 ? 12.557 2.656 5.916 1.00 92.19 118 TYR A O 1
ATOM 946 N N . THR A 1 119 ? 11.983 4.345 7.275 1.00 92.94 119 THR A N 1
ATOM 947 C CA . THR A 1 119 ? 13.114 5.210 6.901 1.00 92.94 119 THR A CA 1
ATOM 948 C C . THR A 1 119 ? 14.458 4.528 7.158 1.00 92.94 119 THR A C 1
ATOM 950 O O . THR A 1 119 ? 15.340 4.572 6.303 1.00 92.94 119 THR A O 1
ATOM 953 N N . ILE A 1 120 ? 14.607 3.846 8.299 1.00 94.38 120 ILE A N 1
ATOM 954 C CA . ILE A 1 120 ? 15.823 3.092 8.631 1.00 94.38 120 ILE A CA 1
ATOM 955 C C . ILE A 1 120 ? 16.035 1.943 7.639 1.00 94.38 120 ILE A C 1
ATOM 957 O O . ILE A 1 120 ? 17.138 1.785 7.123 1.00 94.38 120 ILE A O 1
ATOM 961 N N . CYS A 1 121 ? 14.992 1.166 7.333 1.00 92.12 121 CYS A N 1
ATOM 962 C CA . CYS A 1 121 ? 15.082 0.082 6.355 1.00 92.12 121 CYS A CA 1
ATOM 963 C C . CYS A 1 121 ? 15.507 0.601 4.981 1.00 92.12 121 CYS A C 1
ATOM 965 O O . CYS A 1 121 ? 16.420 0.044 4.381 1.00 92.12 121 CYS A O 1
ATOM 967 N N . VAL A 1 122 ? 14.891 1.684 4.502 1.00 91.88 122 VAL A N 1
ATOM 968 C CA . VAL A 1 122 ? 15.259 2.309 3.226 1.00 91.88 122 VAL A CA 1
ATOM 969 C C . VAL A 1 122 ? 16.712 2.779 3.247 1.00 91.88 122 VAL A C 1
ATOM 971 O O . VAL A 1 122 ? 17.441 2.499 2.302 1.00 91.88 122 VAL A O 1
ATOM 974 N N . ALA A 1 123 ? 17.162 3.427 4.324 1.00 92.06 123 ALA A N 1
ATOM 975 C CA . ALA A 1 123 ? 18.550 3.863 4.453 1.00 92.06 123 ALA A CA 1
ATOM 976 C C . ALA A 1 123 ? 19.537 2.684 4.380 1.00 92.06 123 ALA A C 1
ATOM 978 O O . ALA A 1 123 ? 20.508 2.751 3.631 1.00 92.06 123 ALA A O 1
ATOM 979 N N . ILE A 1 124 ? 19.260 1.587 5.095 1.00 90.50 124 ILE A N 1
ATOM 980 C CA . ILE A 1 124 ? 20.082 0.367 5.056 1.00 90.50 124 ILE A CA 1
ATOM 981 C C . ILE A 1 124 ? 20.102 -0.224 3.643 1.00 90.50 124 ILE A C 1
ATOM 983 O O . ILE A 1 124 ? 21.167 -0.531 3.117 1.00 90.50 124 ILE A O 1
ATOM 987 N N . PHE A 1 125 ? 18.941 -0.358 3.004 1.00 87.88 125 PHE A N 1
ATOM 988 C CA . PHE A 1 125 ? 18.844 -0.917 1.658 1.00 87.88 125 PHE A CA 1
ATOM 989 C C . PHE A 1 125 ? 19.557 -0.067 0.601 1.00 87.88 125 PHE A C 1
ATOM 991 O O . PHE A 1 125 ? 20.177 -0.617 -0.305 1.00 87.88 125 PHE A O 1
ATOM 998 N N . LEU A 1 126 ? 19.517 1.260 0.729 1.00 86.12 126 LEU A N 1
ATOM 999 C CA . LEU A 1 126 ? 20.259 2.156 -0.156 1.00 86.12 126 LEU A CA 1
ATOM 1000 C C . LEU A 1 126 ? 21.774 2.042 0.050 1.00 86.12 126 LEU A C 1
ATOM 1002 O O . LEU A 1 126 ? 22.507 2.100 -0.930 1.00 86.12 126 LEU A O 1
ATOM 1006 N N . MET A 1 127 ? 22.244 1.825 1.283 1.00 87.38 127 MET A N 1
ATOM 1007 C CA . MET A 1 127 ? 23.667 1.566 1.553 1.00 87.38 127 MET A CA 1
ATOM 1008 C C . MET A 1 127 ? 24.158 0.235 0.967 1.00 87.38 127 MET A C 1
ATOM 1010 O O . MET A 1 127 ? 25.343 0.104 0.678 1.00 87.38 127 MET A O 1
ATOM 1014 N N . LEU A 1 128 ? 23.266 -0.747 0.809 1.00 83.62 128 LEU A N 1
ATOM 1015 C CA . LEU A 1 128 ? 23.577 -2.056 0.228 1.00 83.62 128 LEU A CA 1
ATOM 1016 C C . LEU A 1 128 ? 23.522 -2.075 -1.308 1.00 83.62 128 LEU A C 1
ATOM 1018 O O . LEU A 1 128 ? 24.010 -3.027 -1.912 1.00 83.62 128 LEU A O 1
ATOM 1022 N N . SER A 1 129 ? 22.922 -1.062 -1.938 1.00 84.25 129 SER A N 1
ATOM 1023 C CA . SER A 1 129 ? 22.815 -0.984 -3.397 1.00 84.25 129 SER A CA 1
ATOM 1024 C C . SER A 1 129 ? 24.187 -0.781 -4.044 1.00 84.25 129 SER A C 1
ATOM 1026 O O . SER A 1 129 ? 24.995 0.024 -3.578 1.00 84.25 129 SER A O 1
ATOM 1028 N N . THR A 1 130 ? 24.441 -1.461 -5.165 1.00 80.00 130 THR A N 1
ATOM 1029 C CA . THR A 1 130 ? 25.718 -1.380 -5.895 1.00 80.00 130 THR A CA 1
ATOM 1030 C C . THR A 1 130 ? 25.846 -0.133 -6.781 1.00 80.00 130 THR A C 1
ATOM 1032 O O . THR A 1 130 ? 26.741 -0.061 -7.621 1.00 80.00 130 THR A O 1
ATOM 1035 N N . GLY A 1 131 ? 24.963 0.857 -6.611 1.00 79.44 131 GLY A N 1
ATOM 1036 C CA . GLY A 1 131 ? 24.973 2.122 -7.353 1.00 79.44 131 GLY A CA 1
ATOM 1037 C C . GLY A 1 131 ? 24.090 2.143 -8.604 1.00 79.44 131 GLY A C 1
ATOM 1038 O O . GLY A 1 131 ? 23.981 3.193 -9.237 1.00 79.44 131 GLY A O 1
ATOM 1039 N N . ASP A 1 132 ? 23.421 1.035 -8.945 1.00 89.94 132 ASP A N 1
ATOM 1040 C CA . ASP A 1 132 ? 22.381 1.034 -9.978 1.00 89.94 132 ASP A CA 1
ATOM 1041 C C . ASP A 1 132 ? 21.088 1.660 -9.424 1.00 89.94 132 ASP A C 1
ATOM 1043 O O . ASP A 1 132 ? 20.541 1.251 -8.393 1.00 89.94 132 ASP A O 1
ATOM 1047 N N . ILE A 1 133 ? 20.584 2.669 -10.136 1.00 90.44 133 ILE A N 1
ATOM 1048 C CA . ILE A 1 133 ? 19.367 3.407 -9.792 1.00 90.44 133 ILE A CA 1
ATOM 1049 C C . ILE A 1 133 ? 18.145 2.476 -9.817 1.00 90.44 133 ILE A C 1
ATOM 1051 O O . ILE A 1 133 ? 17.253 2.615 -8.972 1.00 90.44 133 ILE A O 1
ATOM 1055 N N . TYR A 1 134 ? 18.084 1.508 -10.738 1.00 91.94 134 TYR A N 1
ATOM 1056 C CA . TYR A 1 134 ? 16.932 0.602 -10.836 1.00 91.94 134 TYR A CA 1
ATOM 1057 C C . TYR A 1 134 ? 16.893 -0.389 -9.674 1.00 91.94 134 TYR A C 1
ATOM 1059 O O . TYR A 1 134 ? 15.828 -0.624 -9.098 1.00 91.94 134 TYR A O 1
ATOM 1067 N N . GLU A 1 135 ? 18.054 -0.907 -9.278 1.00 91.38 135 GLU A N 1
ATOM 1068 C CA . GLU A 1 135 ? 18.194 -1.780 -8.115 1.00 91.38 135 GLU A CA 1
ATOM 1069 C C . GLU A 1 135 ? 17.852 -1.033 -6.819 1.00 91.38 135 GLU A C 1
ATOM 1071 O O . GLU A 1 135 ? 17.052 -1.513 -6.013 1.00 91.38 135 GLU A O 1
ATOM 1076 N N . ALA A 1 136 ? 18.355 0.197 -6.660 1.00 91.31 136 ALA A N 1
ATOM 1077 C CA . ALA A 1 136 ? 18.002 1.056 -5.530 1.00 91.31 136 ALA A CA 1
ATOM 1078 C C . ALA A 1 136 ? 16.482 1.306 -5.446 1.00 91.31 136 ALA A C 1
ATOM 1080 O O . ALA A 1 136 ? 15.890 1.232 -4.366 1.00 91.31 136 ALA A O 1
ATOM 1081 N N . THR A 1 137 ? 15.830 1.546 -6.589 1.00 92.25 137 THR A N 1
ATOM 1082 C CA . THR A 1 137 ? 14.374 1.759 -6.663 1.00 92.25 137 THR A CA 1
ATOM 1083 C C . THR A 1 137 ? 13.598 0.487 -6.303 1.00 92.25 137 THR A C 1
ATOM 1085 O O . THR A 1 137 ? 12.567 0.548 -5.623 1.00 92.25 137 THR A O 1
ATOM 1088 N N . LEU A 1 138 ? 14.096 -0.682 -6.713 1.00 92.56 138 LEU A N 1
ATOM 1089 C CA . LEU A 1 138 ? 13.505 -1.968 -6.355 1.00 92.56 138 LEU A CA 1
ATOM 1090 C C . LEU A 1 138 ? 13.608 -2.227 -4.848 1.00 92.56 138 LEU A C 1
ATOM 1092 O O . LEU A 1 138 ? 12.599 -2.563 -4.224 1.00 92.56 138 LEU A O 1
ATOM 1096 N N . TYR A 1 139 ? 14.780 -2.020 -4.243 1.00 91.81 139 TYR A N 1
ATOM 1097 C CA . TYR A 1 139 ? 14.940 -2.191 -2.799 1.00 91.81 139 TYR A CA 1
ATOM 1098 C C . TYR A 1 139 ? 14.099 -1.207 -1.991 1.00 91.81 139 TYR A C 1
ATOM 1100 O O . TYR A 1 139 ? 13.495 -1.598 -0.990 1.00 91.81 139 TYR A O 1
ATOM 1108 N N . TRP A 1 140 ? 13.981 0.039 -2.451 1.00 90.81 140 TRP A N 1
ATOM 1109 C CA . TRP A 1 140 ? 13.074 1.012 -1.848 1.00 90.81 140 TRP A CA 1
ATOM 1110 C C . TRP A 1 140 ? 11.620 0.518 -1.845 1.00 90.81 140 TRP A C 1
ATOM 1112 O O . TRP A 1 140 ? 10.945 0.569 -0.816 1.00 90.81 140 TRP A O 1
ATOM 1122 N N . SER A 1 141 ? 11.171 -0.045 -2.968 1.00 92.50 141 SER A N 1
ATOM 1123 C CA . SER A 1 141 ? 9.819 -0.599 -3.115 1.00 92.50 141 SER A CA 1
ATOM 1124 C C . SER A 1 141 ? 9.594 -1.827 -2.225 1.00 92.50 141 SER A C 1
ATOM 1126 O O . SER A 1 141 ? 8.528 -1.992 -1.630 1.00 92.50 141 SER A O 1
ATOM 1128 N N . LEU A 1 142 ? 10.608 -2.687 -2.084 1.00 92.56 142 LEU A N 1
ATOM 1129 C CA . LEU A 1 142 ? 10.556 -3.849 -1.193 1.00 92.56 142 LEU A CA 1
ATOM 1130 C C . LEU A 1 142 ? 10.518 -3.442 0.286 1.00 92.56 142 LEU A C 1
ATOM 1132 O O . LEU A 1 142 ? 9.812 -4.069 1.079 1.00 92.56 142 LEU A O 1
ATOM 1136 N N . ALA A 1 143 ? 11.211 -2.366 0.664 1.00 92.25 143 ALA A N 1
ATOM 1137 C CA . ALA A 1 143 ? 11.196 -1.855 2.032 1.00 92.25 143 ALA A CA 1
ATOM 1138 C C . ALA A 1 143 ? 9.781 -1.481 2.499 1.00 92.25 143 ALA A C 1
ATOM 1140 O O . ALA A 1 143 ? 9.471 -1.609 3.683 1.00 92.25 143 ALA A O 1
ATOM 1141 N N . SER A 1 144 ? 8.884 -1.079 1.591 1.00 90.12 144 SER A N 1
ATOM 1142 C CA . SER A 1 144 ? 7.503 -0.729 1.935 1.00 90.12 144 SER A CA 1
ATOM 1143 C C . SER A 1 144 ? 6.690 -1.898 2.517 1.00 90.12 144 SER A C 1
ATOM 1145 O O . SER A 1 144 ? 5.714 -1.666 3.237 1.00 90.12 144 SER A O 1
ATOM 1147 N N . PHE A 1 145 ? 7.107 -3.154 2.309 1.00 91.62 145 PHE A N 1
ATOM 1148 C CA . PHE A 1 145 ? 6.478 -4.318 2.949 1.00 91.62 145 PHE A CA 1
ATOM 1149 C C . PHE A 1 145 ? 6.645 -4.347 4.475 1.00 91.62 145 PHE A C 1
ATOM 1151 O O . PHE A 1 145 ? 5.859 -5.008 5.161 1.00 91.62 145 PHE A O 1
ATOM 1158 N N . ILE A 1 146 ? 7.580 -3.572 5.036 1.00 91.12 146 ILE A N 1
ATOM 1159 C CA . ILE A 1 146 ? 7.730 -3.410 6.489 1.00 91.12 146 ILE A CA 1
ATOM 1160 C C . ILE 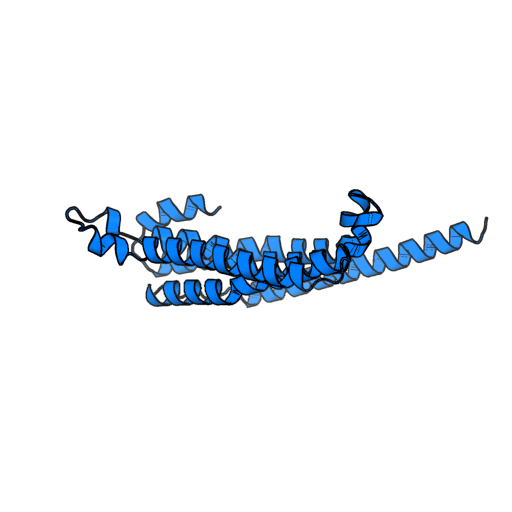A 1 146 ? 6.478 -2.822 7.154 1.00 91.12 146 ILE A C 1
ATOM 1162 O O . ILE A 1 146 ? 6.300 -2.947 8.363 1.00 91.12 146 ILE A O 1
ATOM 1166 N N . GLY A 1 147 ? 5.578 -2.213 6.373 1.00 87.62 147 GLY A N 1
ATOM 1167 C CA . GLY A 1 147 ? 4.280 -1.740 6.845 1.00 87.62 147 GLY A CA 1
ATOM 1168 C C . GLY A 1 147 ? 3.297 -2.860 7.216 1.00 87.62 147 GLY A C 1
ATOM 1169 O O . GLY A 1 147 ? 2.366 -2.612 7.987 1.00 87.62 147 GLY A O 1
ATOM 1170 N N . ILE A 1 148 ? 3.487 -4.094 6.723 1.00 90.50 148 ILE A N 1
ATOM 1171 C CA . ILE A 1 148 ? 2.544 -5.206 6.945 1.00 90.50 148 ILE A CA 1
ATOM 1172 C C . ILE A 1 148 ? 2.387 -5.549 8.439 1.00 90.50 148 ILE A C 1
ATOM 1174 O O . ILE A 1 148 ? 1.244 -5.592 8.901 1.00 90.50 148 ILE A O 1
ATOM 1178 N N . PRO A 1 149 ? 3.457 -5.758 9.235 1.00 91.06 149 PRO A N 1
ATOM 1179 C CA . PRO A 1 149 ? 3.329 -6.008 10.672 1.00 91.06 149 PRO A CA 1
ATOM 1180 C C . PRO A 1 149 ? 2.529 -4.931 11.419 1.00 91.06 149 PRO A C 1
ATOM 1182 O O . PRO A 1 149 ? 1.687 -5.255 12.260 1.00 91.06 149 PRO A O 1
ATOM 1185 N N . PHE A 1 150 ? 2.730 -3.653 11.081 1.00 90.62 150 PHE A N 1
ATOM 1186 C CA . PHE A 1 150 ? 1.995 -2.540 11.690 1.00 90.62 150 PHE A CA 1
ATOM 1187 C C . PHE A 1 150 ? 0.517 -2.537 11.284 1.00 90.62 150 PHE A C 1
ATOM 1189 O O . PHE A 1 150 ? -0.355 -2.287 12.116 1.00 90.62 150 PHE A O 1
ATOM 1196 N N . MET A 1 151 ? 0.212 -2.882 10.033 1.00 89.75 151 MET A N 1
ATOM 1197 C CA . MET A 1 151 ? -1.165 -3.080 9.579 1.00 89.75 151 MET A CA 1
ATOM 1198 C C . MET A 1 151 ? -1.843 -4.236 10.333 1.00 89.75 151 MET A C 1
ATOM 1200 O O . MET A 1 151 ? -2.972 -4.091 10.804 1.00 89.75 151 MET A O 1
ATOM 1204 N N . VAL A 1 152 ? -1.149 -5.363 10.525 1.00 90.56 152 VAL A N 1
ATOM 1205 C CA . VAL A 1 152 ? -1.658 -6.503 11.311 1.00 90.56 152 VAL A CA 1
ATOM 1206 C C . VAL A 1 152 ? -1.933 -6.094 12.760 1.00 90.56 152 VAL A C 1
ATOM 1208 O O . VAL A 1 152 ? -2.962 -6.484 13.315 1.00 90.56 152 VAL A O 1
ATOM 1211 N N . TYR A 1 153 ? -1.066 -5.277 13.366 1.00 90.31 153 TYR A N 1
ATOM 1212 C CA . TYR A 1 153 ? -1.304 -4.720 14.700 1.00 90.31 153 TYR A CA 1
ATOM 1213 C C . TYR A 1 153 ? -2.605 -3.906 14.757 1.00 90.31 153 TYR A C 1
ATOM 1215 O O . TYR A 1 153 ? -3.433 -4.147 15.634 1.00 90.31 153 TYR A O 1
ATOM 1223 N N . LYS A 1 154 ? -2.840 -3.012 13.789 1.00 87.62 154 LYS A N 1
ATOM 1224 C CA . LYS A 1 154 ? -4.077 -2.213 13.718 1.00 87.62 154 LYS A CA 1
ATOM 1225 C C . LYS A 1 154 ? -5.327 -3.087 13.566 1.00 87.62 154 LYS A C 1
ATOM 1227 O O . LYS A 1 154 ? -6.326 -2.853 14.242 1.00 87.62 154 LYS A O 1
ATOM 1232 N N . ILE A 1 155 ? -5.266 -4.141 12.746 1.00 86.88 155 ILE A N 1
ATOM 1233 C CA . ILE A 1 155 ? -6.363 -5.118 12.606 1.00 86.88 155 ILE A CA 1
ATOM 1234 C C . ILE A 1 155 ? -6.639 -5.832 13.938 1.00 86.88 155 ILE A C 1
ATOM 1236 O O . ILE A 1 155 ? -7.798 -6.069 14.285 1.00 86.88 155 ILE A O 1
ATOM 1240 N N . ARG A 1 156 ? -5.594 -6.168 14.708 1.00 86.50 156 ARG A N 1
ATOM 1241 C CA . ARG A 1 156 ? -5.761 -6.733 16.057 1.00 86.50 156 ARG A CA 1
ATOM 1242 C C . ARG A 1 156 ? -6.431 -5.732 16.996 1.00 86.50 156 ARG A C 1
ATOM 1244 O O . ARG A 1 156 ? -7.406 -6.099 17.637 1.00 86.50 156 ARG A O 1
ATOM 1251 N N . THR A 1 157 ? -6.003 -4.469 16.991 1.00 84.19 157 THR A N 1
ATOM 1252 C CA . THR A 1 157 ? -6.649 -3.406 17.781 1.00 84.19 157 THR A CA 1
ATOM 1253 C C . THR A 1 157 ? -8.132 -3.258 17.438 1.00 84.19 157 THR A C 1
ATOM 1255 O O . THR A 1 157 ? -8.954 -3.130 18.340 1.00 84.19 157 THR A O 1
ATOM 1258 N N . LEU A 1 158 ? -8.498 -3.344 16.156 1.00 82.50 158 LEU A N 1
ATOM 1259 C CA . LEU A 1 158 ? -9.899 -3.321 15.728 1.00 82.50 158 LEU A CA 1
ATOM 1260 C C . LEU A 1 158 ? -10.698 -4.506 16.304 1.00 82.50 158 LEU A C 1
ATOM 1262 O O . LEU A 1 158 ? -11.824 -4.343 16.772 1.00 82.50 158 LEU A O 1
ATOM 1266 N N . ARG A 1 159 ? -10.096 -5.700 16.337 1.00 81.25 159 ARG A N 1
ATOM 1267 C CA . ARG A 1 159 ? -10.712 -6.891 16.938 1.00 81.25 159 ARG A CA 1
ATOM 1268 C C . ARG A 1 159 ? -10.901 -6.743 18.450 1.00 81.25 159 ARG A C 1
ATOM 1270 O O . ARG A 1 159 ? -11.934 -7.180 18.958 1.00 81.25 159 ARG A O 1
ATOM 1277 N N . ASP A 1 160 ? -9.957 -6.105 19.139 1.00 80.06 160 ASP A N 1
ATOM 1278 C CA . ASP A 1 160 ? -10.040 -5.805 20.577 1.00 80.06 160 ASP A CA 1
ATOM 1279 C C . ASP A 1 160 ? -11.149 -4.783 20.897 1.00 80.06 160 ASP A C 1
ATOM 1281 O O . ASP A 1 160 ? -11.649 -4.731 22.019 1.00 80.06 160 ASP A O 1
ATOM 1285 N N . MET A 1 161 ? -11.588 -3.996 19.907 1.00 72.25 161 MET A N 1
ATOM 1286 C CA . MET A 1 161 ? -12.766 -3.120 19.999 1.00 72.25 161 MET A CA 1
ATOM 1287 C C . MET A 1 161 ? -14.095 -3.869 19.811 1.00 72.25 161 MET A C 1
ATOM 1289 O O . MET A 1 161 ? -15.149 -3.244 19.770 1.00 72.25 161 MET A O 1
ATOM 1293 N N . ASN A 1 162 ? -14.066 -5.199 19.676 1.00 72.56 162 ASN A N 1
ATOM 1294 C CA . ASN A 1 162 ? -15.225 -6.026 19.333 1.00 72.56 162 ASN A CA 1
ATOM 1295 C C . ASN A 1 162 ? -15.837 -5.700 17.950 1.00 72.56 162 ASN A C 1
ATOM 1297 O O . ASN A 1 162 ? -16.971 -6.076 17.647 1.00 72.56 162 ASN A O 1
ATOM 1301 N N . VAL A 1 163 ? -15.063 -5.046 17.077 1.00 74.31 163 VAL A N 1
ATOM 1302 C CA . VAL A 1 163 ? -15.410 -4.776 15.680 1.00 74.31 163 VAL A CA 1
ATOM 1303 C C . VAL A 1 163 ? -14.750 -5.863 14.831 1.00 74.31 163 VAL A C 1
ATOM 1305 O O . VAL A 1 163 ? -13.538 -5.874 14.624 1.00 74.31 163 VAL A O 1
ATOM 1308 N N . ARG A 1 164 ? -15.537 -6.848 14.386 1.00 75.19 164 ARG A N 1
ATOM 1309 C CA . ARG A 1 164 ? -15.061 -7.987 13.584 1.00 75.19 164 ARG A CA 1
ATOM 1310 C C . ARG A 1 164 ? -15.660 -7.921 12.177 1.00 75.19 164 ARG A C 1
ATOM 1312 O O . ARG A 1 164 ? -16.576 -8.689 11.894 1.00 75.19 164 ARG A O 1
ATOM 1319 N N . PRO A 1 165 ? -15.171 -7.022 11.304 1.00 69.38 165 PRO A N 1
ATOM 1320 C CA . PRO A 1 165 ? -15.667 -6.954 9.940 1.00 69.38 165 PRO A CA 1
ATOM 1321 C C . PRO A 1 165 ? -15.316 -8.259 9.225 1.00 69.38 165 PRO A C 1
ATOM 1323 O O . PRO A 1 165 ? -14.177 -8.741 9.298 1.00 69.38 165 PRO A O 1
ATOM 1326 N N . ARG A 1 166 ? -16.293 -8.855 8.551 1.00 75.75 166 ARG A N 1
ATOM 1327 C CA . ARG A 1 166 ? -16.081 -10.014 7.690 1.00 75.75 166 ARG A CA 1
ATOM 1328 C C . ARG A 1 166 ? -15.547 -9.495 6.361 1.00 75.75 166 ARG A C 1
ATOM 1330 O O . ARG A 1 166 ? -16.276 -8.816 5.644 1.00 75.75 166 ARG A O 1
ATOM 1337 N N . PRO A 1 167 ? -14.287 -9.783 5.994 1.00 75.19 167 PRO A N 1
ATOM 1338 C CA . PRO A 1 167 ? -13.786 -9.337 4.704 1.00 75.19 167 PRO A CA 1
ATOM 1339 C C . PRO A 1 167 ? -14.702 -9.881 3.594 1.00 75.19 167 PRO A C 1
ATOM 1341 O O . PRO A 1 167 ? -15.056 -11.065 3.641 1.00 75.19 167 PRO A O 1
ATOM 1344 N N . PRO A 1 168 ? -15.093 -9.065 2.595 1.00 82.19 168 PRO A N 1
ATOM 1345 C CA . PRO A 1 168 ? -15.980 -9.492 1.516 1.00 82.19 168 PRO A CA 1
ATOM 1346 C C . PRO A 1 168 ? -15.219 -10.369 0.504 1.00 82.19 168 PRO A C 1
ATOM 1348 O O . PRO A 1 168 ? -15.090 -10.028 -0.670 1.00 82.19 168 PRO A O 1
ATOM 1351 N N . LEU A 1 169 ? -14.694 -11.513 0.963 1.00 82.88 169 LEU A N 1
ATOM 1352 C CA . LEU A 1 169 ? -13.767 -12.386 0.232 1.00 82.88 169 LEU A CA 1
ATOM 1353 C C . LEU A 1 169 ? -14.338 -12.859 -1.102 1.00 82.88 169 LEU A C 1
ATOM 1355 O O . LEU A 1 169 ? -13.627 -12.872 -2.099 1.00 82.88 169 LEU A O 1
ATOM 1359 N N . ARG A 1 170 ? -15.633 -13.191 -1.140 1.00 86.44 170 ARG A N 1
ATOM 1360 C CA . ARG A 1 170 ? -16.312 -13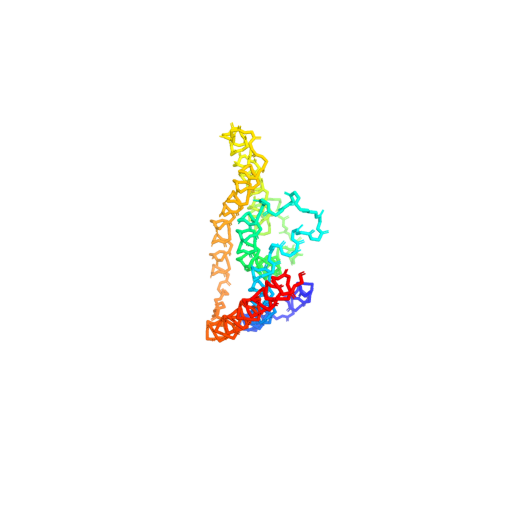.595 -2.378 1.00 86.44 170 ARG A CA 1
ATOM 1361 C C . ARG A 1 170 ? -16.274 -12.485 -3.427 1.00 86.44 170 ARG A C 1
ATOM 1363 O O . ARG A 1 170 ? -16.055 -12.752 -4.602 1.00 86.44 170 ARG A O 1
ATOM 1370 N N . ASN A 1 171 ? -16.466 -11.241 -3.003 1.00 88.38 171 ASN A N 1
ATOM 1371 C CA . ASN A 1 171 ? -16.465 -10.100 -3.906 1.00 88.38 171 ASN A CA 1
ATOM 1372 C C . ASN A 1 171 ? -15.048 -9.785 -4.366 1.00 88.38 171 ASN A C 1
ATOM 1374 O O . ASN A 1 171 ? -14.846 -9.613 -5.560 1.00 88.38 171 ASN A O 1
ATOM 1378 N N . ILE A 1 172 ? -14.081 -9.785 -3.443 1.00 89.25 172 ILE A N 1
ATOM 1379 C CA . ILE A 1 172 ? -12.656 -9.630 -3.763 1.00 89.25 172 ILE A CA 1
ATOM 1380 C C . ILE A 1 172 ? -12.243 -10.669 -4.806 1.00 89.25 172 ILE A C 1
ATOM 1382 O O . ILE A 1 172 ? -11.691 -10.293 -5.832 1.00 89.25 172 ILE A O 1
ATOM 1386 N N . LEU A 1 173 ? -12.596 -11.943 -4.605 1.00 91.50 173 LEU A N 1
ATOM 1387 C CA . LEU A 1 173 ? -12.297 -13.013 -5.555 1.00 91.50 173 LEU A CA 1
ATOM 1388 C C . LEU A 1 173 ? -12.924 -12.750 -6.929 1.00 91.50 173 LEU A C 1
ATOM 1390 O O . LEU A 1 173 ? -12.229 -12.833 -7.937 1.00 91.50 173 LEU A O 1
ATOM 1394 N N . ASN A 1 174 ? -14.207 -12.380 -6.979 1.00 91.56 174 ASN A N 1
ATOM 1395 C CA . ASN A 1 174 ? -14.874 -12.041 -8.238 1.00 91.56 174 ASN A CA 1
ATOM 1396 C C . ASN A 1 174 ? -14.184 -10.862 -8.945 1.00 91.56 174 ASN A C 1
ATOM 1398 O O . ASN A 1 174 ? -13.980 -10.906 -10.155 1.00 91.56 174 ASN A O 1
ATOM 1402 N N . TYR A 1 175 ? -13.792 -9.824 -8.201 1.00 93.00 175 TYR A N 1
ATOM 1403 C CA . TYR A 1 175 ? -13.079 -8.672 -8.752 1.00 93.00 175 TYR A CA 1
ATOM 1404 C C . TYR A 1 175 ? -11.698 -9.065 -9.273 1.00 93.00 175 TYR A C 1
ATOM 1406 O O . TYR A 1 175 ? -11.310 -8.619 -10.351 1.00 93.00 175 TYR A O 1
ATOM 1414 N N . THR A 1 176 ? -10.977 -9.933 -8.560 1.00 92.12 176 THR A N 1
ATOM 1415 C CA . THR A 1 176 ? -9.689 -10.471 -9.006 1.00 92.12 176 THR A CA 1
ATOM 1416 C C . THR A 1 176 ? -9.841 -11.289 -10.284 1.00 92.12 176 THR A C 1
ATOM 1418 O O . THR A 1 176 ? -9.071 -11.074 -11.212 1.00 92.12 176 THR A O 1
ATOM 1421 N N . VAL A 1 177 ? -10.848 -12.163 -10.383 1.00 94.62 177 VAL A N 1
ATOM 1422 C CA . VAL A 1 177 ? -11.108 -12.956 -11.600 1.00 94.62 177 VAL A CA 1
ATOM 1423 C C . VAL A 1 177 ? -11.424 -12.049 -12.790 1.00 94.62 177 VAL A C 1
ATOM 1425 O O . VAL A 1 177 ? -10.802 -12.188 -13.841 1.00 94.62 177 VAL A O 1
ATOM 1428 N N . SER A 1 178 ? -12.323 -11.074 -12.629 1.00 94.62 178 SER A N 1
ATOM 1429 C CA . SER A 1 178 ? -12.641 -10.120 -13.702 1.00 94.62 178 SER A CA 1
ATOM 1430 C C . SER A 1 178 ? -11.428 -9.282 -14.117 1.00 94.62 178 SER A C 1
ATOM 1432 O O . SER A 1 178 ? -11.211 -9.046 -15.304 1.00 94.62 178 SER A O 1
ATOM 1434 N N . SER A 1 179 ? -10.609 -8.859 -13.153 1.00 94.25 179 SER A N 1
ATOM 1435 C CA . SER A 1 179 ? -9.399 -8.069 -13.422 1.00 94.25 179 SER A CA 1
ATOM 1436 C C . SER A 1 179 ? -8.308 -8.898 -14.097 1.00 94.25 179 SER A C 1
ATOM 1438 O O . SER A 1 179 ? -7.593 -8.387 -14.955 1.00 94.25 179 SER A O 1
ATOM 1440 N N . LEU A 1 180 ? -8.215 -10.189 -13.769 1.00 95.06 180 LEU A N 1
ATOM 1441 C CA . LEU A 1 180 ? -7.325 -11.129 -14.439 1.00 95.06 180 LEU A CA 1
ATOM 1442 C C . LEU A 1 180 ? -7.754 -11.360 -15.894 1.00 95.06 180 LEU A C 1
ATOM 1444 O O . LEU A 1 180 ? -6.907 -11.346 -16.782 1.00 95.06 180 LEU A O 1
ATOM 1448 N N . LEU A 1 181 ? -9.056 -11.508 -16.160 1.00 94.81 181 LEU A N 1
ATOM 1449 C CA . LEU A 1 181 ? -9.576 -11.594 -17.532 1.00 94.81 181 LEU A CA 1
ATOM 1450 C C . LEU A 1 181 ? -9.240 -10.335 -18.341 1.00 94.81 181 LEU A C 1
ATOM 1452 O O . LEU A 1 181 ? -8.765 -10.438 -19.471 1.00 94.81 181 LEU A O 1
ATOM 1456 N N . MET A 1 182 ? -9.426 -9.151 -17.750 1.00 94.38 182 MET A N 1
ATOM 1457 C CA . MET A 1 182 ? -9.032 -7.881 -18.368 1.00 94.38 182 MET A CA 1
ATOM 1458 C C . MET A 1 182 ? -7.525 -7.835 -18.659 1.00 94.38 182 MET A C 1
ATOM 1460 O O . MET A 1 182 ? -7.123 -7.457 -19.757 1.00 94.38 182 MET A O 1
ATOM 1464 N N . PHE A 1 183 ? -6.693 -8.245 -17.700 1.00 93.06 183 PHE A N 1
ATOM 1465 C CA . PHE A 1 183 ? -5.240 -8.308 -17.858 1.00 93.06 183 PHE A CA 1
ATOM 1466 C C . PHE A 1 183 ? -4.828 -9.210 -19.028 1.00 93.06 183 PHE A C 1
ATOM 1468 O O . PHE A 1 183 ? -4.028 -8.801 -19.870 1.00 93.06 183 PHE A O 1
ATOM 1475 N N . LEU A 1 184 ? -5.418 -10.406 -19.124 1.00 93.31 184 LEU A N 1
ATOM 1476 C CA . LEU A 1 184 ? -5.164 -11.339 -20.224 1.00 93.31 184 LEU A CA 1
ATOM 1477 C C . LEU A 1 184 ? -5.572 -10.751 -21.578 1.00 93.31 184 LEU A C 1
ATOM 1479 O O . LEU A 1 184 ? -4.836 -10.892 -22.552 1.00 93.31 184 LEU A O 1
ATOM 1483 N N . LEU A 1 185 ? -6.707 -10.050 -21.638 1.00 92.81 185 LEU A N 1
ATOM 1484 C CA . LEU A 1 185 ? -7.171 -9.389 -22.857 1.00 92.81 185 LEU A CA 1
ATOM 1485 C C . LEU A 1 185 ? -6.200 -8.288 -23.307 1.00 92.81 185 LEU A C 1
ATOM 1487 O O . LEU A 1 185 ? -5.847 -8.232 -24.483 1.00 92.81 185 LEU A O 1
ATOM 1491 N N . ILE A 1 186 ? -5.721 -7.449 -22.383 1.00 91.12 186 ILE A N 1
ATOM 1492 C CA . ILE A 1 186 ? -4.720 -6.411 -22.686 1.00 91.12 186 ILE A CA 1
ATOM 1493 C C . ILE A 1 186 ? -3.428 -7.048 -23.209 1.00 91.12 186 ILE A C 1
ATOM 1495 O O . ILE A 1 186 ? -2.858 -6.573 -24.193 1.00 91.12 186 ILE A O 1
ATOM 1499 N N . TYR A 1 187 ? -2.983 -8.138 -22.583 1.00 88.69 187 TYR A N 1
ATOM 1500 C CA . TYR A 1 187 ? -1.780 -8.847 -23.005 1.00 88.69 187 TYR A CA 1
ATOM 1501 C C . TYR A 1 187 ? -1.930 -9.445 -24.415 1.00 88.69 187 TYR A C 1
ATOM 1503 O O . TYR A 1 187 ? -1.045 -9.275 -25.254 1.00 88.69 187 TYR A O 1
ATOM 1511 N N . ALA A 1 188 ? -3.079 -10.060 -24.715 1.00 90.00 188 ALA A N 1
ATOM 1512 C CA . ALA A 1 188 ? -3.387 -10.600 -26.040 1.00 90.00 188 ALA A CA 1
ATOM 1513 C C . ALA A 1 188 ? -3.458 -9.508 -27.126 1.00 90.00 188 ALA A C 1
ATOM 1515 O O . ALA A 1 188 ? -2.935 -9.689 -28.230 1.00 90.00 188 ALA A O 1
ATOM 1516 N N . LEU A 1 189 ? -4.059 -8.354 -26.813 1.00 88.81 189 LEU A N 1
ATOM 1517 C CA . LEU A 1 189 ? -4.093 -7.203 -27.720 1.00 88.81 189 LEU A CA 1
ATOM 1518 C C . LEU A 1 189 ? -2.691 -6.658 -27.996 1.00 88.81 189 LEU A C 1
ATOM 1520 O O . LEU A 1 189 ? -2.365 -6.383 -29.150 1.00 88.81 189 LEU A O 1
ATOM 1524 N N . ARG A 1 190 ? -1.849 -6.541 -26.962 1.00 84.88 190 ARG A N 1
ATOM 1525 C CA . ARG A 1 190 ? -0.448 -6.129 -27.124 1.00 84.88 190 ARG A CA 1
ATOM 1526 C C . ARG A 1 190 ? 0.310 -7.078 -28.040 1.00 84.88 190 ARG A C 1
ATOM 1528 O O . ARG A 1 190 ? 0.941 -6.609 -28.981 1.00 84.88 190 ARG A O 1
ATOM 1535 N N . PHE A 1 191 ? 0.210 -8.381 -27.796 1.00 82.44 191 PHE A N 1
ATOM 1536 C CA . PHE A 1 191 ? 0.860 -9.395 -28.624 1.00 82.44 191 PHE A CA 1
ATOM 1537 C C . PHE A 1 191 ? 0.459 -9.251 -30.101 1.00 82.44 191 PHE A C 1
ATOM 1539 O O . PHE A 1 191 ? 1.312 -9.096 -30.972 1.00 82.44 191 PHE A O 1
ATOM 1546 N N . THR A 1 192 ? -0.847 -9.157 -30.365 1.00 84.00 192 THR A N 1
ATOM 1547 C CA . THR A 1 192 ? -1.389 -9.000 -31.725 1.00 84.00 192 THR A CA 1
ATOM 1548 C C . THR A 1 192 ? -0.938 -7.694 -32.391 1.00 84.00 192 THR A C 1
ATOM 1550 O O . THR A 1 192 ? -0.638 -7.665 -33.584 1.00 84.00 192 THR A O 1
ATOM 1553 N N . PHE A 1 193 ? -0.892 -6.590 -31.639 1.00 80.31 193 PHE A N 1
ATOM 1554 C CA . PHE A 1 193 ? -0.473 -5.290 -32.161 1.00 80.31 193 PHE A CA 1
ATOM 1555 C C . PHE A 1 193 ? 1.015 -5.269 -32.536 1.00 80.31 193 PHE A C 1
ATOM 1557 O O . PHE A 1 193 ? 1.363 -4.787 -33.614 1.00 80.31 193 PHE A O 1
ATOM 1564 N N . PHE A 1 194 ? 1.886 -5.825 -31.687 1.00 72.88 194 PHE A N 1
ATOM 1565 C CA . PHE A 1 194 ? 3.323 -5.916 -31.968 1.00 72.88 194 PHE A CA 1
ATOM 1566 C C . PHE A 1 194 ? 3.625 -6.817 -33.176 1.00 72.88 194 PHE A C 1
ATOM 1568 O O . PHE A 1 194 ? 4.430 -6.428 -34.024 1.00 72.88 194 PHE A O 1
ATOM 1575 N N . ASP A 1 195 ? 2.930 -7.950 -33.317 1.00 70.44 195 ASP A N 1
ATOM 1576 C CA . ASP A 1 195 ? 3.062 -8.836 -34.485 1.00 70.44 195 ASP A CA 1
ATOM 1577 C C . ASP A 1 195 ? 2.672 -8.140 -35.798 1.00 70.44 195 ASP A C 1
ATOM 1579 O O . ASP A 1 195 ? 3.331 -8.306 -36.829 1.00 70.44 195 ASP A O 1
ATOM 1583 N N . ASN A 1 196 ? 1.608 -7.334 -35.775 1.00 72.94 196 ASN A N 1
ATOM 1584 C CA . ASN A 1 196 ? 1.180 -6.573 -36.948 1.00 72.94 196 ASN A CA 1
ATOM 1585 C C . ASN A 1 196 ? 2.156 -5.439 -37.290 1.00 72.94 196 ASN A C 1
ATOM 1587 O O . ASN A 1 196 ? 2.434 -5.219 -38.469 1.00 72.94 196 ASN A O 1
ATOM 1591 N N . LEU A 1 197 ? 2.724 -4.758 -36.290 1.00 69.75 197 LEU A N 1
ATOM 1592 C CA . LEU A 1 197 ? 3.732 -3.718 -36.511 1.00 69.75 197 LEU A CA 1
ATOM 1593 C C . LEU A 1 197 ? 5.011 -4.296 -37.144 1.00 69.75 197 LEU A C 1
ATOM 1595 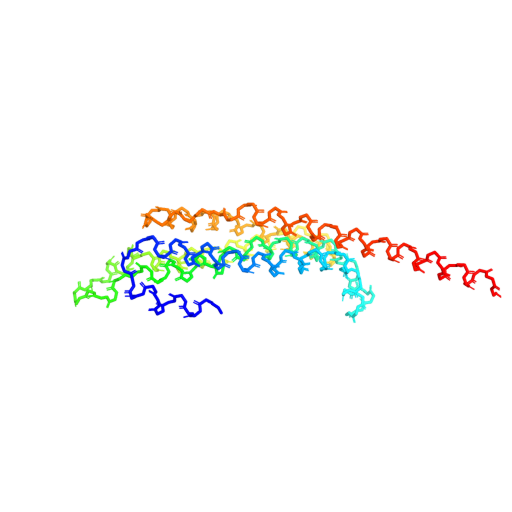O O . LEU A 1 197 ? 5.556 -3.712 -38.080 1.00 69.75 197 LEU A O 1
ATOM 1599 N N . ALA A 1 198 ? 5.456 -5.469 -36.681 1.00 64.88 198 ALA A N 1
ATOM 1600 C CA . ALA A 1 198 ? 6.628 -6.154 -37.225 1.00 64.88 198 ALA A CA 1
ATOM 1601 C C . ALA A 1 198 ? 6.429 -6.571 -38.693 1.00 64.88 198 ALA A C 1
ATOM 1603 O O . ALA A 1 198 ? 7.326 -6.384 -39.513 1.00 64.88 198 ALA A O 1
ATOM 1604 N N . LYS A 1 199 ? 5.238 -7.068 -39.054 1.00 69.25 199 LYS A N 1
ATOM 1605 C CA . LYS A 1 199 ? 4.903 -7.430 -40.444 1.00 69.25 199 LYS A CA 1
ATOM 1606 C C . LYS A 1 199 ? 4.851 -6.228 -41.388 1.00 69.25 199 LYS A C 1
ATOM 1608 O O . LYS A 1 199 ? 5.235 -6.363 -42.544 1.00 69.25 199 LYS A O 1
ATOM 1613 N N . ILE A 1 200 ? 4.388 -5.071 -40.913 1.00 70.50 200 ILE A N 1
ATOM 1614 C CA . ILE A 1 200 ? 4.348 -3.837 -41.714 1.00 70.50 200 ILE A CA 1
ATOM 1615 C C . ILE A 1 200 ? 5.766 -3.300 -41.954 1.00 70.50 200 ILE A C 1
ATOM 1617 O O . ILE A 1 200 ? 6.068 -2.872 -43.061 1.00 70.50 200 ILE A O 1
ATOM 1621 N N . LEU A 1 201 ? 6.648 -3.363 -40.952 1.00 61.06 201 LEU A N 1
ATOM 1622 C CA . LEU A 1 201 ? 8.034 -2.890 -41.072 1.00 61.06 201 LEU A CA 1
ATOM 1623 C C . LEU A 1 201 ? 8.945 -3.818 -41.895 1.00 61.06 201 LEU A C 1
ATOM 1625 O O . LEU A 1 201 ? 9.960 -3.351 -42.390 1.00 61.06 201 LEU A O 1
ATOM 1629 N N . LEU A 1 202 ? 8.607 -5.105 -42.035 1.00 62.94 202 LEU A N 1
ATOM 1630 C CA . LEU A 1 202 ? 9.369 -6.085 -42.831 1.00 62.94 202 LEU A CA 1
ATOM 1631 C C . LEU A 1 202 ? 8.914 -6.193 -44.300 1.00 62.94 202 LEU A C 1
ATOM 1633 O O . LEU A 1 202 ? 9.606 -6.823 -45.094 1.00 62.94 202 LEU A O 1
ATOM 1637 N N . ASN A 1 203 ? 7.766 -5.608 -44.657 1.00 54.62 203 ASN A N 1
ATOM 1638 C CA . ASN A 1 203 ? 7.234 -5.566 -46.029 1.00 54.62 203 ASN A CA 1
ATOM 1639 C C . ASN A 1 203 ? 7.436 -4.199 -46.726 1.00 54.62 203 ASN A C 1
ATOM 1641 O O . ASN A 1 203 ? 6.892 -3.992 -47.812 1.00 54.62 203 ASN A O 1
ATOM 1645 N N . CYS A 1 204 ? 8.202 -3.290 -46.115 1.00 50.03 204 CYS A N 1
ATOM 1646 C CA . CYS A 1 204 ? 8.723 -2.054 -46.711 1.00 50.03 204 CYS A CA 1
ATOM 1647 C C . CYS A 1 204 ? 10.246 -2.159 -46.835 1.00 50.03 204 CYS A C 1
ATOM 1649 O O . CYS A 1 204 ? 10.783 -1.610 -47.821 1.00 50.03 204 CYS A O 1
#

Sequence (204 aa):
MSLSLYPRSLRTLKNEEWQRDIEESLRFMSFIAIPISFGNIALMDLILAIFGRAYVGAYLAGIVMTIVFLIGLLNSVIDPVIRGGETIDLKDETSLRDYLKSRLFKLITVYHLSAIVYTICVAIFLMLSTGDIYEATLYWSLASFIGIPFMVYKIRTLRDMNVRPRPPLRNILNYTVSSLLMFLLIYALRFTFFDNLAKILLNC